Protein AF-0000000065898019 (afdb_homodimer)

InterPro domains:
  IPR003775 Flagellar assembly factor FliW [MF_01185] (17-140)
  IPR003775 Flagellar assembly factor FliW [PF02623] (2-137)
  IPR003775 Flagellar assembly factor FliW [PTHR39190] (1-140)
  IPR024046 Flagellar assembly factor FliW domain superfamily [G3DSA:2.30.290.10] (1-144)
  IPR024046 Flagellar assembly factor FliW domain superfamily [SSF141457] (1-140)

Organism: Geobacillus k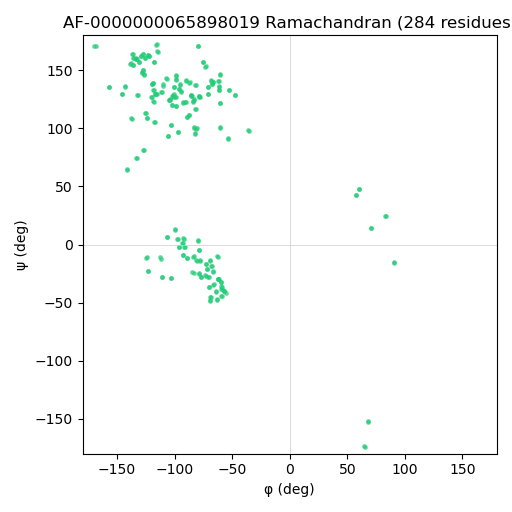austophilus (strain HTA426) (NCBI:txid235909)

Secondary structure (DSSP, 8-state):
-EEE-SSS-EEE--GGGPEE-TT-BTTBTT--EEEEEEPTTSS-EEEEESS-TT-EEEEE-GGGT-TT------HHHHHHHT--SGGGEEEEEEEE--SSGGG-EE-TTS-EEEETTTTEEEE----SSS--S-EESS------/-EEE-SSS-EEE--GGGPEE-TT-BTTBTT--EEEEEEPTTSS-EEEEESS-TT-EEEEE-GGGT-TT------HHHHHHHT--SGGGEEEEEEEE--SSGGG-EEEEEEEEEEETTTTEEEE----SSS--S-EESS------

Foldseek 3Di:
DWAAAQPPGIDDDDPLQWAFECQAAVVGRPQGTWGWADDPPDQWIWTTGRVDRNDIFIKHQCCVQPVPQDDDDDPVVCVQQVPPDPVQWDKIWTWDADVVRQAIWTQSQWIWIHRRVVRYIDTDGDDPDPTGGGDGSHDDDPPD/DWAAAQPPGIDDDDPLQWAFECQAAVVGRPQGTWGWADDPPDQWIWTTGRVDRNDIFIKHQCCVQPVPQDDDDDPVVCVQQVPPDPVQWDKIWTWDADVVRQAIWTQSQWIWIHRRVVRYIDTDGDDPDPTGGGDGSHDDDPPD

Structure (mmCIF, N/CA/C/O backbone):
data_AF-0000000065898019-model_v1
#
loop_
_entity.id
_entity.type
_entity.pdbx_description
1 polymer 'Flagellar assembly factor FliW'
#
loop_
_atom_site.group_PDB
_atom_site.id
_atom_site.type_symbol
_atom_site.label_atom_id
_atom_site.label_alt_id
_atom_site.label_comp_id
_atom_site.label_asym_id
_atom_site.label_entity_id
_atom_site.label_seq_id
_atom_site.pdbx_PDB_ins_code
_atom_site.Cartn_x
_atom_site.Cartn_y
_atom_site.Cartn_z
_atom_site.occupancy
_atom_site.B_iso_or_equiv
_atom_site.auth_seq_id
_atom_site.auth_comp_id
_atom_site.auth_asym_id
_atom_site.auth_atom_id
_atom_site.pdbx_PDB_model_num
ATOM 1 N N . MET A 1 1 ? -20.516 -12.594 -3.41 1 93.94 1 MET A N 1
ATOM 2 C CA . MET A 1 1 ? -20.453 -12.898 -1.983 1 93.94 1 MET A CA 1
ATOM 3 C C . MET A 1 1 ? -19.656 -11.836 -1.233 1 93.94 1 MET A C 1
ATOM 5 O O . MET A 1 1 ? -18.75 -11.211 -1.802 1 93.94 1 MET A O 1
ATOM 9 N N . LYS A 1 2 ? -20.031 -11.656 0.002 1 93.19 2 LYS A N 1
ATOM 10 C CA . LYS A 1 2 ? -19.359 -10.656 0.82 1 93.19 2 LYS A CA 1
ATOM 11 C C . LYS A 1 2 ? -18.266 -11.297 1.679 1 93.19 2 LYS A C 1
ATOM 13 O O . LYS A 1 2 ? -18.484 -12.344 2.283 1 93.19 2 LYS A O 1
ATOM 18 N N . ILE A 1 3 ? -17.141 -10.641 1.656 1 94.62 3 ILE A N 1
ATOM 19 C CA . ILE A 1 3 ? -16.078 -11.148 2.506 1 94.62 3 ILE A CA 1
ATOM 20 C C . ILE A 1 3 ? -15.391 -9.992 3.229 1 94.62 3 ILE A C 1
ATOM 22 O O . ILE A 1 3 ? -15.398 -8.859 2.74 1 94.62 3 ILE A O 1
ATOM 26 N N . ALA A 1 4 ? -14.812 -10.32 4.367 1 92.88 4 ALA A N 1
ATOM 27 C CA . ALA A 1 4 ? -13.898 -9.414 5.059 1 92.88 4 ALA A CA 1
ATOM 28 C C . ALA A 1 4 ? -12.461 -9.641 4.605 1 92.88 4 ALA A C 1
ATOM 30 O O . ALA A 1 4 ? -12.062 -10.773 4.32 1 92.88 4 ALA A O 1
ATOM 31 N N . THR A 1 5 ? -11.734 -8.586 4.469 1 93.56 5 THR A N 1
ATOM 32 C CA . THR A 1 5 ? -10.375 -8.695 3.949 1 93.56 5 THR A CA 1
ATOM 33 C C . THR A 1 5 ? -9.375 -8.016 4.883 1 93.56 5 THR A C 1
ATOM 35 O O . THR A 1 5 ? -9.773 -7.262 5.773 1 93.56 5 THR A O 1
ATOM 38 N N . LYS A 1 6 ? -8.211 -8.336 4.672 1 92.62 6 LYS A N 1
ATOM 39 C CA . LYS A 1 6 ? -7.129 -7.816 5.504 1 92.62 6 LYS A CA 1
ATOM 40 C C . LYS A 1 6 ? -6.906 -6.328 5.258 1 92.62 6 LYS A C 1
ATOM 42 O O . LYS A 1 6 ? -6.645 -5.57 6.191 1 92.62 6 LYS A O 1
ATOM 47 N N . TYR A 1 7 ? -7.07 -5.918 3.973 1 89.19 7 TYR A N 1
ATOM 48 C CA . TYR A 1 7 ? -6.656 -4.566 3.615 1 89.19 7 TYR A CA 1
ATOM 49 C C . TYR A 1 7 ? -7.812 -3.777 3.021 1 89.19 7 TYR A C 1
ATOM 51 O O . TYR A 1 7 ? -7.816 -2.543 3.057 1 89.19 7 TYR A O 1
ATOM 59 N N . HIS A 1 8 ? -8.797 -4.414 2.492 1 89.31 8 HIS A N 1
ATOM 60 C CA . HIS A 1 8 ? -9.805 -3.744 1.68 1 89.31 8 HIS A CA 1
ATOM 61 C C . HIS A 1 8 ? -11.125 -3.619 2.434 1 89.31 8 HIS A C 1
ATOM 63 O O . HIS A 1 8 ? -12.141 -3.225 1.855 1 89.31 8 HIS A O 1
ATOM 69 N N . GLY A 1 9 ? -11.094 -4.016 3.732 1 85.75 9 GLY A N 1
ATOM 70 C CA . GLY A 1 9 ? -12.359 -4.008 4.445 1 85.75 9 GLY A CA 1
ATOM 71 C C . GLY A 1 9 ? -13.336 -5.059 3.947 1 85.75 9 GLY A C 1
ATOM 72 O O . GLY A 1 9 ? -12.922 -6.141 3.521 1 85.75 9 GLY A O 1
ATOM 73 N N . ASP A 1 10 ? -14.586 -4.762 4.105 1 89.5 10 ASP A N 1
ATOM 74 C CA . ASP A 1 10 ? -15.602 -5.668 3.582 1 89.5 10 ASP A CA 1
ATOM 75 C C . ASP A 1 10 ? -15.906 -5.371 2.115 1 89.5 10 ASP A C 1
ATOM 77 O O . ASP A 1 10 ? -16.172 -4.223 1.755 1 89.5 10 ASP A O 1
ATOM 81 N N . ILE A 1 11 ? -15.836 -6.461 1.334 1 90.75 11 ILE A N 1
ATOM 82 C CA . ILE A 1 11 ? -16.078 -6.242 -0.087 1 90.75 11 ILE A CA 1
ATOM 83 C C . ILE A 1 11 ? -16.984 -7.348 -0.629 1 90.75 11 ILE A C 1
ATOM 85 O O . ILE A 1 11 ? -17.219 -8.352 0.041 1 90.75 11 ILE A O 1
ATOM 89 N N . GLU A 1 12 ? -17.5 -7.031 -1.797 1 93.38 12 GLU A N 1
ATOM 90 C CA . GLU A 1 12 ? -18.266 -8.031 -2.547 1 93.38 12 GLU A CA 1
ATOM 91 C C . GLU A 1 12 ? -17.422 -8.625 -3.672 1 93.38 12 GLU A C 1
ATOM 93 O O . GLU A 1 12 ? -16.781 -7.898 -4.422 1 93.38 12 GLU A O 1
ATOM 98 N N . ILE A 1 13 ? -17.375 -9.969 -3.672 1 96 13 ILE A N 1
ATOM 99 C CA . ILE A 1 13 ? -16.672 -10.633 -4.758 1 96 13 ILE A CA 1
ATOM 100 C C . ILE A 1 13 ? -17.609 -11.578 -5.492 1 96 13 ILE A C 1
ATOM 102 O O . ILE A 1 13 ? -18.719 -11.859 -5.012 1 96 13 ILE A O 1
ATOM 106 N N . HIS A 1 14 ? -17.172 -11.922 -6.676 1 96.94 14 HIS A N 1
ATOM 107 C CA . HIS A 1 14 ? -17.875 -12.953 -7.434 1 96.94 14 HIS A CA 1
ATOM 108 C C . HIS A 1 14 ? -17.188 -14.305 -7.301 1 96.94 14 HIS A C 1
ATOM 110 O O . HIS A 1 14 ? -15.953 -14.375 -7.289 1 96.94 14 HIS A O 1
ATOM 116 N N . GLU A 1 15 ? -17.969 -15.359 -7.289 1 96.75 15 GLU A N 1
ATOM 117 C CA . GLU A 1 15 ? -17.422 -16.703 -7.164 1 96.75 15 GLU A CA 1
ATOM 118 C C . GLU A 1 15 ? -16.453 -17.031 -8.305 1 96.75 15 GLU A C 1
ATOM 120 O O . GLU A 1 15 ? -15.469 -17.734 -8.102 1 96.75 15 GLU A O 1
ATOM 125 N N . LYS A 1 16 ? -16.75 -16.469 -9.445 1 97.06 16 LYS A N 1
ATOM 126 C CA . LYS A 1 16 ? -15.938 -16.75 -10.625 1 97.06 16 LYS A CA 1
ATOM 127 C C . LYS A 1 16 ? -14.547 -16.141 -10.5 1 97.06 16 LYS A C 1
ATOM 129 O O . LYS A 1 16 ? -13.641 -16.469 -11.273 1 97.06 16 LYS A O 1
ATOM 134 N N . ASP A 1 17 ? -14.359 -15.227 -9.531 1 97.19 17 ASP A N 1
ATOM 135 C CA . ASP A 1 17 ? -13.078 -14.547 -9.359 1 97.19 17 ASP A CA 1
ATOM 136 C C . ASP A 1 17 ? -12.18 -15.297 -8.383 1 97.19 17 ASP A C 1
ATOM 138 O O . ASP A 1 17 ? -11.008 -14.938 -8.211 1 97.19 17 ASP A O 1
ATOM 142 N N . ILE A 1 18 ? -12.719 -16.375 -7.836 1 98.62 18 ILE A N 1
ATOM 143 C CA . ILE A 1 18 ? -11.977 -17.125 -6.832 1 98.62 18 ILE A CA 1
ATOM 144 C C . ILE A 1 18 ? -10.93 -18.016 -7.516 1 98.62 18 ILE A C 1
ATOM 146 O O . ILE A 1 18 ? -11.242 -18.734 -8.469 1 98.62 18 ILE A O 1
ATOM 150 N N . VAL A 1 19 ? -9.727 -17.859 -7.062 1 98.75 19 VAL A N 1
ATOM 151 C CA . VAL A 1 19 ? -8.625 -18.719 -7.492 1 98.75 19 VAL A CA 1
ATOM 152 C C . VAL A 1 19 ? -8.453 -19.859 -6.5 1 98.75 19 VAL A C 1
ATOM 154 O O . VAL A 1 19 ? -8.352 -19.641 -5.293 1 98.75 19 VAL A O 1
ATOM 157 N N . ARG A 1 20 ? -8.352 -21.016 -7.027 1 98.75 20 ARG A N 1
ATOM 158 C CA . ARG A 1 20 ? -8.227 -22.203 -6.18 1 98.75 20 ARG A CA 1
ATOM 159 C C . ARG A 1 20 ? -6.77 -22.656 -6.078 1 98.75 20 ARG A C 1
ATOM 161 O O . ARG A 1 20 ? -6.09 -22.812 -7.098 1 98.75 20 ARG A O 1
ATOM 168 N N . PHE A 1 21 ? -6.312 -22.797 -4.855 1 98.75 21 PHE A N 1
ATOM 169 C CA . PHE A 1 21 ? -5.027 -23.391 -4.527 1 98.75 21 PHE A CA 1
ATOM 170 C C . PHE A 1 21 ? -5.219 -24.797 -3.955 1 98.75 21 PHE A C 1
ATOM 172 O O . PHE A 1 21 ? -5.336 -24.969 -2.74 1 98.75 21 PHE A O 1
ATOM 179 N N . GLU A 1 22 ? -5.152 -25.688 -4.789 1 97.38 22 GLU A N 1
ATOM 180 C CA . GLU A 1 22 ? -5.535 -27.047 -4.418 1 97.38 22 GLU A CA 1
ATOM 181 C C . GLU A 1 22 ? -4.68 -27.562 -3.264 1 97.38 22 GLU A C 1
ATOM 183 O O . GLU A 1 22 ? -5.172 -28.266 -2.389 1 97.38 22 GLU A O 1
ATOM 188 N N . GLN A 1 23 ? -3.465 -27.25 -3.258 1 95.62 23 GLN A N 1
ATOM 189 C CA . GLN A 1 23 ? -2.555 -27.75 -2.234 1 95.62 23 GLN A CA 1
ATOM 190 C C . GLN A 1 23 ? -2.318 -26.703 -1.148 1 95.62 23 GLN A C 1
ATOM 192 O O . GLN A 1 23 ? -1.411 -26.844 -0.328 1 95.62 23 GLN A O 1
ATOM 197 N N . GLY A 1 24 ? -3.135 -25.672 -1.143 1 96.75 24 GLY A N 1
ATOM 198 C CA . GLY A 1 24 ? -2.871 -24.562 -0.237 1 96.75 24 GLY A CA 1
ATOM 199 C C . GLY A 1 24 ? -1.581 -23.828 -0.55 1 96.75 24 GLY A C 1
ATOM 200 O O . GLY A 1 24 ? -1.016 -23.984 -1.634 1 96.75 24 GLY A O 1
ATOM 201 N N . ILE A 1 25 ? -1.27 -22.938 0.309 1 96.19 25 ILE A N 1
ATOM 202 C CA . ILE A 1 25 ? 0.008 -22.234 0.293 1 96.19 25 ILE A CA 1
ATOM 203 C C . ILE A 1 25 ? 0.881 -22.734 1.445 1 96.19 25 ILE A C 1
ATOM 205 O O . ILE A 1 25 ? 0.378 -23.031 2.531 1 96.19 25 ILE A O 1
ATOM 209 N N . PRO A 1 26 ? 2.186 -22.844 1.22 1 94.25 26 PRO A N 1
ATOM 210 C CA . PRO A 1 26 ? 3.051 -23.25 2.33 1 94.25 26 PRO A CA 1
ATOM 211 C C . PRO A 1 26 ? 2.766 -22.469 3.613 1 94.25 26 PRO A C 1
ATOM 213 O O . PRO A 1 26 ? 2.65 -21.25 3.582 1 94.25 26 PRO A O 1
ATOM 216 N N . GLY A 1 27 ? 2.553 -23.125 4.746 1 95.38 27 GLY A N 1
ATOM 217 C CA . GLY A 1 27 ? 2.184 -22.5 6.016 1 95.38 27 GLY A CA 1
ATOM 218 C C . GLY A 1 27 ? 0.684 -22.391 6.207 1 95.38 27 GLY A C 1
ATOM 219 O O . GLY A 1 27 ? 0.211 -22.172 7.324 1 95.38 27 GLY A O 1
ATOM 220 N N . PHE A 1 28 ? -0.034 -22.562 5.082 1 96.94 28 PHE A N 1
ATOM 221 C CA . PHE A 1 28 ? -1.486 -22.422 5.105 1 96.94 28 PHE A CA 1
ATOM 222 C C . PHE A 1 28 ? -2.137 -23.469 4.203 1 96.94 28 PHE A C 1
ATOM 224 O O . PHE A 1 28 ? -2.863 -23.125 3.27 1 96.94 28 PHE A O 1
ATOM 231 N N . LEU A 1 29 ? -1.981 -24.672 4.543 1 96.62 29 LEU A N 1
ATOM 232 C C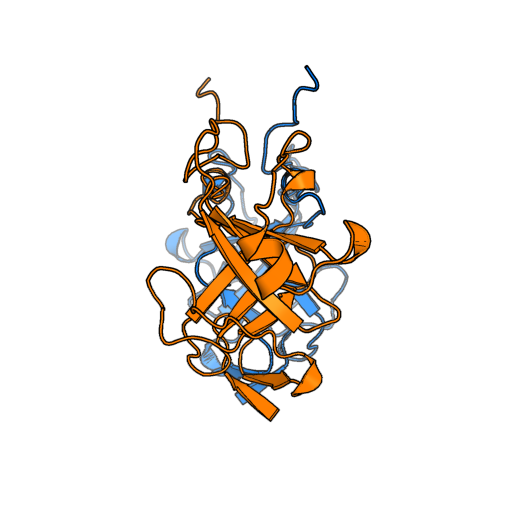A . LEU A 1 29 ? -2.344 -25.781 3.668 1 96.62 29 LEU A CA 1
ATOM 233 C C . LEU A 1 29 ? -3.857 -25.922 3.551 1 96.62 29 LEU A C 1
ATOM 235 O O . LEU A 1 29 ? -4.367 -26.422 2.547 1 96.62 29 LEU A O 1
ATOM 239 N N . GLU A 1 30 ? -4.559 -25.375 4.531 1 97 30 GLU A N 1
ATOM 240 C CA . GLU A 1 30 ? -6.012 -25.516 4.535 1 97 30 GLU A CA 1
ATOM 241 C C . GLU A 1 30 ? -6.68 -24.328 3.832 1 97 30 GLU A C 1
ATOM 243 O O . GLU A 1 30 ? -7.883 -24.359 3.57 1 97 30 GLU A O 1
ATOM 248 N N . GLU A 1 31 ? -5.941 -23.359 3.527 1 97.88 31 GLU A N 1
ATOM 249 C CA . GLU A 1 31 ? -6.457 -22.203 2.797 1 97.88 31 GLU A CA 1
ATOM 250 C C . GLU A 1 31 ? -6.391 -22.438 1.289 1 97.88 31 GLU A C 1
ATOM 252 O O . GLU A 1 31 ? -5.312 -22.375 0.693 1 97.88 31 GLU A O 1
ATOM 257 N N . LYS A 1 32 ? -7.551 -22.578 0.678 1 98.5 32 LYS A N 1
ATOM 258 C CA . LYS A 1 32 ? -7.5 -23.062 -0.701 1 98.5 32 LYS A CA 1
ATOM 259 C C . LYS A 1 32 ? -8.211 -22.094 -1.646 1 98.5 32 LYS A C 1
ATOM 261 O O . LYS A 1 32 ? -8.156 -22.25 -2.865 1 98.5 32 LYS A O 1
ATOM 266 N N . GLN A 1 33 ? -8.93 -21.141 -1.135 1 98.75 33 GLN A N 1
ATOM 267 C CA . GLN A 1 33 ? -9.672 -20.188 -1.947 1 98.75 33 GLN A CA 1
ATOM 268 C C . GLN A 1 33 ? -9.172 -18.766 -1.698 1 98.75 33 GLN A C 1
ATOM 270 O O . GLN A 1 33 ? -9.219 -18.281 -0.567 1 98.75 33 GLN A O 1
ATOM 275 N N . PHE A 1 34 ? -8.781 -18.156 -2.746 1 98.88 34 PHE A N 1
ATOM 276 C CA . PHE A 1 34 ? -8.25 -16.797 -2.666 1 98.88 34 PHE A CA 1
ATOM 277 C C . PHE A 1 34 ? -8.812 -15.93 -3.777 1 98.88 34 PHE A C 1
ATOM 279 O O . PHE A 1 34 ? -9.312 -16.438 -4.781 1 98.88 34 PHE A O 1
ATOM 286 N N . VAL A 1 35 ? -8.734 -14.656 -3.596 1 98.56 35 VAL A N 1
ATOM 287 C CA . VAL A 1 35 ? -9.008 -13.68 -4.645 1 98.56 35 VAL A CA 1
ATOM 288 C C . VAL A 1 35 ? -7.848 -12.695 -4.75 1 98.56 35 VAL A C 1
ATOM 290 O O . VAL A 1 35 ? -7.145 -12.445 -3.768 1 98.56 35 VAL A O 1
ATOM 293 N N . LEU A 1 36 ? -7.625 -12.234 -5.945 1 98.06 36 LEU A N 1
ATOM 294 C CA . LEU A 1 36 ? -6.645 -11.18 -6.199 1 98.06 36 LEU A CA 1
ATOM 295 C C . LEU A 1 36 ? -7.297 -9.805 -6.164 1 98.06 36 LEU A C 1
ATOM 297 O O . LEU A 1 36 ? -8.211 -9.523 -6.949 1 98.06 36 LEU A O 1
ATOM 301 N N . LEU A 1 37 ? -6.777 -8.992 -5.281 1 95.94 37 LEU A N 1
ATOM 302 C CA . LEU A 1 37 ? -7.336 -7.66 -5.105 1 95.94 37 LEU A CA 1
ATOM 303 C C . LEU A 1 37 ? -6.258 -6.594 -5.266 1 95.94 37 LEU A C 1
ATOM 305 O O . LEU A 1 37 ? -5.355 -6.484 -4.43 1 95.94 37 LEU A O 1
ATOM 309 N N . PRO A 1 38 ? -6.348 -5.812 -6.266 1 93.38 38 PRO A N 1
ATOM 310 C CA . PRO A 1 38 ? -5.371 -4.73 -6.391 1 93.38 38 PRO A CA 1
ATOM 311 C C . PRO A 1 38 ? -5.523 -3.668 -5.305 1 93.38 38 PRO A C 1
ATOM 313 O O . PRO A 1 38 ? -6.641 -3.377 -4.871 1 93.38 38 PRO A O 1
ATOM 316 N N . LEU A 1 39 ? -4.465 -3.18 -4.734 1 88.31 39 LEU A N 1
ATOM 317 C CA . LEU A 1 39 ? -4.48 -1.961 -3.936 1 88.31 39 LEU A CA 1
ATOM 318 C C . LEU A 1 39 ? -4.426 -0.725 -4.828 1 88.31 39 LEU A C 1
ATOM 320 O O . LEU A 1 39 ? -3.438 -0.503 -5.527 1 88.31 39 LEU A O 1
ATOM 324 N N . GLU A 1 40 ? -5.449 -0.02 -4.742 1 84.31 40 GLU A N 1
ATOM 325 C CA . GLU A 1 40 ? -5.648 1.1 -5.656 1 84.31 40 GLU A CA 1
ATOM 326 C C . GLU A 1 40 ? -4.441 2.031 -5.66 1 84.31 40 GLU A C 1
ATOM 328 O O . GLU A 1 40 ? -3.895 2.354 -4.602 1 84.31 40 GLU A O 1
ATOM 333 N N . ASP A 1 41 ? -3.943 2.441 -6.91 1 84.38 41 ASP A N 1
ATOM 334 C CA . ASP A 1 41 ? -2.916 3.447 -7.16 1 84.38 41 ASP A CA 1
ATOM 335 C C . ASP A 1 41 ? -1.54 2.945 -6.727 1 84.38 41 ASP A C 1
ATOM 337 O O . ASP A 1 41 ? -0.644 3.744 -6.445 1 84.38 41 ASP A O 1
ATOM 341 N N . THR A 1 42 ? -1.396 1.649 -6.484 1 85.31 42 THR A N 1
ATOM 342 C CA . THR A 1 42 ? -0.114 1.028 -6.168 1 85.31 42 THR A CA 1
ATOM 343 C C . THR A 1 42 ? 0.131 -0.187 -7.059 1 85.31 42 THR A C 1
ATOM 345 O O . THR A 1 42 ? -0.79 -0.678 -7.715 1 85.31 42 THR A O 1
ATOM 348 N N . PRO A 1 43 ? 1.295 -0.639 -7.164 1 90.25 43 PRO A N 1
ATOM 349 C CA . PRO A 1 43 ? 1.558 -1.867 -7.918 1 90.25 43 PRO A CA 1
ATOM 350 C C . PRO A 1 43 ? 1.229 -3.129 -7.121 1 90.25 43 PRO A C 1
ATOM 352 O O . PRO A 1 43 ? 1.398 -4.242 -7.625 1 90.25 43 PRO A O 1
ATOM 355 N N . PHE A 1 44 ? 0.718 -3.029 -5.941 1 93.19 44 PHE A N 1
ATOM 356 C CA . PHE A 1 44 ? 0.541 -4.172 -5.055 1 93.19 44 PHE A CA 1
ATOM 357 C C . PHE A 1 44 ? -0.79 -4.863 -5.32 1 93.19 44 PHE A C 1
ATOM 359 O O . PHE A 1 44 ? -1.799 -4.203 -5.578 1 93.19 44 PHE A O 1
ATOM 366 N N . ILE A 1 45 ? -0.72 -6.117 -5.281 1 95.94 45 ILE A N 1
ATOM 367 C CA . ILE A 1 45 ? -1.897 -6.977 -5.344 1 95.94 45 ILE A CA 1
ATOM 368 C C . ILE A 1 45 ? -1.987 -7.82 -4.074 1 95.94 45 ILE A C 1
ATOM 370 O O . ILE A 1 45 ? -0.975 -8.328 -3.586 1 95.94 45 ILE A O 1
ATOM 374 N N . ILE A 1 46 ? -3.172 -7.945 -3.568 1 96.88 46 ILE A N 1
ATOM 375 C CA . ILE A 1 46 ? -3.357 -8.773 -2.383 1 96.88 46 ILE A CA 1
ATOM 376 C C . ILE A 1 46 ? -3.945 -10.125 -2.787 1 96.88 46 ILE A C 1
ATOM 378 O O . ILE A 1 46 ? -4.988 -10.188 -3.443 1 96.88 46 ILE A O 1
ATOM 382 N N . LEU A 1 47 ? -3.217 -11.125 -2.482 1 98.56 47 LEU A N 1
ATOM 383 C CA . LEU A 1 47 ? -3.809 -12.461 -2.473 1 98.56 47 LEU A CA 1
ATOM 384 C C . LEU A 1 47 ? -4.566 -12.711 -1.173 1 98.56 47 LEU A C 1
ATOM 386 O O . LEU A 1 47 ? -3.967 -13.07 -0.16 1 98.56 47 LEU A O 1
ATOM 390 N N . GLN A 1 48 ? -5.84 -12.555 -1.224 1 97.81 48 GLN A N 1
ATOM 391 C CA . GLN A 1 48 ? -6.688 -12.539 -0.034 1 97.81 48 GLN A CA 1
ATOM 392 C C . GLN A 1 48 ? -7.441 -13.852 0.126 1 97.81 48 GLN A C 1
ATOM 394 O O . GLN A 1 48 ? -8.117 -14.305 -0.801 1 97.81 48 GLN A O 1
ATOM 399 N N . SER A 1 49 ? -7.273 -14.469 1.3 1 98.69 49 SER A N 1
ATOM 400 C CA . SER A 1 49 ? -8.086 -15.648 1.6 1 98.69 49 SER A CA 1
ATOM 401 C C . SER A 1 49 ? -9.57 -15.305 1.622 1 98.69 49 SER A C 1
ATOM 403 O O . SER A 1 49 ? -9.969 -14.273 2.164 1 98.69 49 SER A O 1
ATOM 405 N N . VAL A 1 50 ? -10.383 -16.125 1.03 1 98.12 50 VAL A N 1
ATOM 406 C CA . VAL A 1 50 ? -11.828 -15.938 1.024 1 98.12 50 VAL A CA 1
ATOM 407 C C . VAL A 1 50 ? -12.398 -16.266 2.402 1 98.12 50 VAL A C 1
ATOM 409 O O . VAL A 1 50 ? -13.375 -15.648 2.836 1 98.12 50 VAL A O 1
ATOM 412 N N . ASN A 1 51 ? -11.703 -17.109 3.1 1 97.31 51 ASN A N 1
ATOM 413 C CA . ASN A 1 51 ? -12.266 -17.656 4.324 1 97.31 51 ASN A CA 1
ATOM 414 C C . ASN A 1 51 ? -11.672 -17 5.566 1 97.31 51 ASN A C 1
ATOM 416 O O . ASN A 1 51 ? -12.305 -16.984 6.625 1 97.31 51 ASN A O 1
ATOM 420 N N . THR A 1 52 ? -10.484 -16.547 5.496 1 97.94 52 THR A N 1
ATOM 421 C CA . THR A 1 52 ? -9.789 -15.984 6.648 1 97.94 52 THR A CA 1
ATOM 422 C C . THR A 1 52 ? -9.461 -14.516 6.426 1 97.94 52 THR A C 1
ATOM 424 O O . THR A 1 52 ? -8.484 -14.188 5.746 1 97.94 52 THR A O 1
ATOM 427 N N . PRO A 1 53 ? -10.125 -13.664 7.02 1 95.81 53 PRO A N 1
ATOM 428 C CA . PRO A 1 53 ? -9.992 -12.219 6.777 1 95.81 53 PRO A CA 1
ATOM 429 C C . PRO A 1 53 ? -8.57 -11.719 7.004 1 95.81 53 PRO A C 1
ATOM 431 O O . PRO A 1 53 ? -8.078 -10.883 6.238 1 95.81 53 PRO A O 1
ATOM 434 N N . ALA A 1 54 ? -7.926 -12.211 8.008 1 95.12 54 ALA A N 1
ATOM 435 C CA . ALA A 1 54 ? -6.617 -11.688 8.391 1 95.12 54 ALA A CA 1
ATOM 436 C C . ALA A 1 54 ? -5.52 -12.234 7.484 1 95.12 54 ALA A C 1
ATOM 438 O O . ALA A 1 54 ? -4.363 -11.82 7.574 1 95.12 54 ALA A O 1
ATOM 439 N N . LEU A 1 55 ? -5.898 -13.141 6.59 1 97.31 55 LEU A N 1
ATOM 440 C CA . LEU A 1 55 ? -4.891 -13.789 5.758 1 97.31 55 LEU A CA 1
ATOM 441 C C . LEU A 1 55 ? -4.898 -13.211 4.344 1 97.31 55 LEU A C 1
ATOM 443 O O . LEU A 1 55 ? -5.777 -13.531 3.543 1 97.31 55 LEU A O 1
ATOM 447 N N . GLY A 1 56 ? -4 -12.43 4.074 1 97.12 56 GLY A N 1
ATOM 448 C CA . GLY A 1 56 ? -3.727 -11.812 2.785 1 97.12 56 GLY A CA 1
ATOM 449 C C . GLY A 1 56 ? -2.248 -11.602 2.527 1 97.12 56 GLY A C 1
ATOM 450 O O . GLY A 1 56 ? -1.524 -11.109 3.396 1 97.12 56 GLY A O 1
ATOM 451 N N . PHE A 1 57 ? -1.778 -12.016 1.426 1 97.69 57 PHE A N 1
ATOM 452 C CA . PHE A 1 57 ? -0.383 -11.844 1.043 1 97.69 57 PHE A CA 1
ATOM 453 C C . PHE A 1 57 ? -0.229 -10.672 0.082 1 97.69 57 PHE A C 1
ATOM 455 O O . PHE A 1 57 ? -1.035 -10.5 -0.837 1 97.69 57 PHE A O 1
ATOM 462 N N . VAL A 1 58 ? 0.753 -9.883 0.323 1 96.69 58 VAL A N 1
ATOM 463 C CA . VAL A 1 58 ? 1.064 -8.789 -0.591 1 96.69 58 VAL A CA 1
ATOM 464 C C . VAL A 1 58 ? 1.919 -9.312 -1.746 1 96.69 58 VAL A C 1
ATOM 466 O O . VAL A 1 58 ? 2.977 -9.906 -1.524 1 96.69 58 VAL A O 1
ATOM 469 N N . LEU A 1 59 ? 1.428 -9.062 -2.932 1 97.69 59 LEU A N 1
ATOM 470 C CA . LEU A 1 59 ? 2.092 -9.531 -4.145 1 97.69 59 LEU A CA 1
ATOM 471 C C . LEU A 1 59 ? 2.52 -8.352 -5.016 1 97.69 59 LEU A C 1
ATOM 473 O O . LEU A 1 59 ? 1.965 -7.258 -4.902 1 97.69 59 LEU A O 1
ATOM 477 N N . ILE A 1 60 ? 3.486 -8.617 -5.836 1 96.56 60 ILE A N 1
ATOM 478 C CA . ILE A 1 60 ? 3.771 -7.793 -7.004 1 96.56 60 ILE A CA 1
ATOM 479 C C . ILE A 1 60 ? 4.102 -8.688 -8.195 1 96.56 60 ILE A C 1
ATOM 481 O O . ILE A 1 60 ? 4.434 -9.859 -8.023 1 96.56 60 ILE A O 1
ATOM 485 N N . GLU A 1 61 ? 3.875 -8.109 -9.398 1 95.81 61 GLU A N 1
ATOM 486 C CA . GLU A 1 61 ? 4.512 -8.711 -10.562 1 95.81 61 GLU A CA 1
ATOM 487 C C . GLU A 1 61 ? 6.02 -8.477 -10.555 1 95.81 61 GLU A C 1
ATOM 489 O O . GLU A 1 61 ? 6.473 -7.34 -10.391 1 95.81 61 GLU A O 1
ATOM 494 N N . PRO A 1 62 ? 6.777 -9.508 -10.727 1 96.5 62 PRO A N 1
ATOM 495 C CA . PRO A 1 62 ? 8.211 -9.391 -10.453 1 96.5 62 PRO A CA 1
ATOM 496 C C . PRO A 1 62 ? 8.945 -8.578 -11.516 1 96.5 62 PRO A C 1
ATOM 498 O O . PRO A 1 62 ? 10.008 -8.008 -11.242 1 96.5 62 PRO A O 1
ATOM 501 N N . PHE A 1 63 ? 8.445 -8.352 -12.625 1 92.56 63 PHE A N 1
ATOM 502 C CA . PHE A 1 63 ? 9.234 -7.898 -13.766 1 92.56 63 PHE A CA 1
ATOM 503 C C . PHE A 1 63 ? 9.531 -6.406 -13.664 1 92.56 63 PHE A C 1
ATOM 505 O O . PHE A 1 63 ? 10.5 -5.918 -14.25 1 92.56 63 PHE A O 1
ATOM 512 N N . SER A 1 64 ? 8.734 -5.727 -12.992 1 87.69 64 SER A N 1
ATOM 513 C CA . SER A 1 64 ? 8.984 -4.297 -12.82 1 87.69 64 SER A CA 1
ATOM 514 C C . SER A 1 64 ? 10.188 -4.047 -11.922 1 87.69 64 SER A C 1
ATOM 516 O O . SER A 1 64 ? 10.906 -3.061 -12.094 1 87.69 64 SER A O 1
ATOM 518 N N . TYR A 1 65 ? 10.5 -4.926 -11.016 1 90.81 65 TYR A N 1
ATOM 519 C CA . TYR A 1 65 ? 11.57 -4.754 -10.039 1 90.81 65 TYR A CA 1
ATOM 520 C C . TYR A 1 65 ? 12.727 -5.707 -10.32 1 90.81 65 TYR A C 1
ATOM 522 O O . TYR A 1 65 ? 13.867 -5.445 -9.93 1 90.81 65 TYR A O 1
ATOM 530 N N . PHE A 1 66 ? 12.391 -6.746 -10.883 1 94.31 66 PHE A N 1
ATOM 531 C CA . PHE A 1 66 ? 13.359 -7.766 -11.266 1 94.31 66 PHE A CA 1
ATOM 532 C C . PHE A 1 66 ? 13.219 -8.125 -12.734 1 94.31 66 PHE A C 1
ATOM 534 O O . PHE A 1 66 ? 12.719 -9.203 -13.07 1 94.31 66 PHE A O 1
ATOM 541 N N . PRO A 1 67 ? 13.781 -7.336 -13.539 1 92.81 67 PRO A N 1
ATOM 542 C CA . PRO A 1 67 ? 13.523 -7.492 -14.977 1 92.81 67 PRO A CA 1
ATOM 543 C C . PRO A 1 67 ? 14.086 -8.797 -15.539 1 92.81 67 PRO A C 1
ATOM 545 O O . PRO A 1 67 ? 13.617 -9.281 -16.562 1 92.81 67 PRO A O 1
ATOM 548 N N . THR A 1 68 ? 15.07 -9.359 -14.883 1 94.75 68 THR A N 1
ATOM 549 C CA . THR A 1 68 ? 15.695 -10.562 -15.422 1 94.75 68 THR A CA 1
ATOM 550 C C . THR A 1 68 ? 15.117 -11.812 -14.758 1 94.75 68 THR A C 1
ATOM 552 O O . THR A 1 68 ? 15.641 -12.914 -14.938 1 94.75 68 THR A O 1
ATOM 555 N N . TYR A 1 69 ? 14.156 -11.633 -13.953 1 97.25 69 TYR A N 1
ATOM 556 C CA . TYR A 1 69 ? 13.539 -12.773 -13.273 1 97.25 69 TYR A CA 1
ATOM 557 C C . TYR A 1 69 ? 12.953 -13.75 -14.281 1 97.25 69 TYR A C 1
ATOM 559 O O . TYR A 1 69 ? 12.172 -13.359 -15.156 1 97.25 69 TYR A O 1
ATOM 567 N N . GLU A 1 70 ? 13.406 -14.914 -14.219 1 95.06 70 GLU A N 1
ATOM 568 C CA . GLU A 1 70 ? 12.961 -16 -15.094 1 95.06 70 GLU A CA 1
ATOM 569 C C . GLU A 1 70 ? 12.898 -17.328 -14.344 1 95.06 70 GLU A C 1
ATOM 571 O O . GLU A 1 70 ? 13.836 -17.672 -13.617 1 95.06 70 GLU A O 1
ATOM 576 N N . ILE A 1 71 ? 11.758 -18.016 -14.625 1 95.19 71 ILE A N 1
ATOM 577 C CA . ILE A 1 71 ? 11.648 -19.297 -13.945 1 95.19 71 ILE A CA 1
ATOM 578 C C . ILE A 1 71 ? 11.227 -20.375 -14.945 1 95.19 71 ILE A C 1
ATOM 580 O O . ILE A 1 71 ? 10.742 -20.062 -16.031 1 95.19 71 ILE A O 1
ATOM 584 N N . GLU A 1 72 ? 11.492 -21.594 -14.562 1 94.31 72 GLU A N 1
ATOM 585 C CA . GLU A 1 72 ? 11.008 -22.766 -15.281 1 94.31 72 GLU A CA 1
ATOM 586 C C . GLU A 1 72 ? 10.039 -23.578 -14.422 1 94.31 72 GLU A C 1
ATOM 588 O O . GLU A 1 72 ? 10.336 -23.891 -13.273 1 94.31 72 GLU A O 1
ATOM 593 N N . LEU A 1 73 ? 8.906 -23.859 -15.039 1 95.88 73 LEU A N 1
ATOM 594 C CA . LEU A 1 73 ? 7.922 -24.688 -14.359 1 95.88 73 LEU A CA 1
ATOM 595 C C . LEU A 1 73 ? 8.055 -26.156 -14.773 1 95.88 73 LEU A C 1
ATOM 597 O O . LEU A 1 73 ? 8.234 -26.453 -15.953 1 95.88 73 LEU A O 1
ATOM 601 N N . ASP A 1 74 ? 7.961 -26.984 -13.82 1 95.38 74 ASP A N 1
ATOM 602 C CA . ASP A 1 74 ? 8.055 -28.406 -14.133 1 95.38 74 ASP A CA 1
ATOM 603 C C . ASP A 1 74 ? 6.734 -28.938 -14.68 1 95.38 74 ASP A C 1
ATOM 605 O O . ASP A 1 74 ? 5.707 -28.266 -14.609 1 95.38 74 ASP A O 1
ATOM 609 N N . ASP A 1 75 ? 6.758 -30.125 -15.164 1 96.19 75 ASP A N 1
ATOM 610 C CA . ASP A 1 75 ? 5.598 -30.734 -15.82 1 96.19 75 ASP A CA 1
ATOM 611 C C . ASP A 1 75 ? 4.441 -30.906 -14.836 1 96.19 75 ASP A C 1
ATOM 613 O O . ASP A 1 75 ? 3.279 -30.719 -15.203 1 96.19 75 ASP A O 1
ATOM 617 N N . ASN A 1 76 ? 4.762 -31.297 -13.672 1 96.62 76 ASN A N 1
ATOM 618 C CA . ASN A 1 76 ? 3.729 -31.484 -12.656 1 96.62 76 ASN A CA 1
ATOM 619 C C . ASN A 1 76 ? 2.957 -30.188 -12.398 1 96.62 76 ASN A C 1
ATOM 621 O O . ASN A 1 76 ? 1.726 -30.203 -12.336 1 96.62 76 ASN A O 1
ATOM 625 N N . THR A 1 77 ? 3.648 -29.156 -12.289 1 96.94 77 THR A N 1
ATOM 626 C CA . THR A 1 77 ? 3.027 -27.844 -12.07 1 96.94 77 THR A CA 1
ATOM 627 C C . THR A 1 77 ? 2.162 -27.469 -13.266 1 96.94 77 THR A C 1
ATOM 629 O O . THR A 1 77 ? 1.027 -27.016 -13.102 1 96.94 77 THR A O 1
ATOM 632 N N . LEU A 1 78 ? 2.691 -27.609 -14.461 1 97.62 78 LEU A N 1
ATOM 633 C CA . LEU A 1 78 ? 1.95 -27.297 -15.68 1 97.62 78 LEU A CA 1
ATOM 634 C C . LEU A 1 78 ? 0.644 -28.078 -15.742 1 97.62 78 LEU A C 1
ATOM 636 O O . LEU A 1 78 ? -0.403 -27.516 -16.078 1 97.62 78 LEU A O 1
ATOM 640 N N . GLU A 1 79 ? 0.746 -29.297 -15.359 1 97.44 79 GLU A N 1
ATOM 641 C CA . GLU A 1 79 ? -0.434 -30.156 -15.375 1 97.44 79 GLU A CA 1
ATOM 642 C C . GLU A 1 79 ? -1.442 -29.719 -14.312 1 97.44 79 GLU A C 1
ATOM 644 O O . GLU A 1 79 ? -2.633 -29.578 -14.602 1 97.44 79 GLU A O 1
ATOM 649 N N . GLN A 1 80 ? -0.944 -29.531 -13.164 1 97.81 80 GLN A N 1
ATOM 650 C CA . GLN A 1 80 ? -1.811 -29.172 -12.047 1 97.81 80 GLN A CA 1
ATOM 651 C C . GLN A 1 80 ? -2.555 -27.875 -12.336 1 97.81 80 GLN A C 1
ATOM 653 O O . GLN A 1 80 ? -3.729 -27.734 -11.984 1 97.81 80 GLN A O 1
ATOM 658 N N . LEU A 1 81 ? -1.897 -26.938 -13.008 1 98.38 81 LEU A N 1
ATOM 659 C CA . LEU A 1 81 ? -2.469 -25.609 -13.25 1 98.38 81 LEU A CA 1
ATOM 660 C C . LEU A 1 81 ? -3.115 -25.547 -14.633 1 98.38 81 LEU A C 1
ATOM 662 O O . LEU A 1 81 ? -3.688 -24.531 -15.008 1 98.38 81 LEU A O 1
ATOM 666 N N . GLN A 1 82 ? -3.014 -26.625 -15.352 1 98.25 82 GLN A N 1
ATOM 667 C CA . GLN A 1 82 ? -3.604 -26.719 -16.688 1 98.25 82 GLN A CA 1
ATOM 668 C C . GLN A 1 82 ? -3.076 -25.625 -17.594 1 98.25 82 GLN A C 1
ATOM 670 O O . GLN A 1 82 ? -3.854 -24.938 -18.266 1 98.25 82 GLN A O 1
ATOM 675 N N . ILE A 1 83 ? -1.82 -25.438 -17.484 1 97.31 83 ILE A N 1
ATOM 676 C CA . ILE A 1 83 ? -1.149 -24.438 -18.312 1 97.31 83 ILE A CA 1
ATOM 677 C C . ILE A 1 83 ? -0.78 -25.047 -19.672 1 97.31 83 ILE A C 1
ATOM 679 O O . ILE A 1 83 ? -0.131 -26.094 -19.719 1 97.31 83 ILE A O 1
ATOM 683 N N . THR A 1 84 ? -1.188 -24.359 -20.734 1 95 84 THR A N 1
ATOM 684 C CA . THR A 1 84 ? -0.903 -24.875 -22.062 1 95 84 THR A CA 1
ATOM 685 C C . THR A 1 84 ? 0.084 -23.969 -22.797 1 95 84 THR A C 1
ATOM 687 O O . THR A 1 84 ? 0.631 -24.359 -23.828 1 95 84 THR A O 1
ATOM 690 N N . GLY A 1 85 ? 0.357 -22.797 -22.266 1 93.31 85 GLY A N 1
ATOM 691 C CA . GLY A 1 85 ? 1.294 -21.828 -22.828 1 93.31 85 GLY A CA 1
ATOM 692 C C . GLY A 1 85 ? 1.596 -20.672 -21.906 1 93.31 85 GLY A C 1
ATOM 693 O O . GLY A 1 85 ? 0.943 -20.516 -20.875 1 93.31 85 GLY A O 1
ATOM 694 N N . GLU A 1 86 ? 2.539 -19.906 -22.266 1 91.5 86 GLU A N 1
ATOM 695 C CA . GLU A 1 86 ? 3.002 -18.797 -21.438 1 91.5 86 GLU A CA 1
ATOM 696 C C . GLU A 1 86 ? 1.894 -17.781 -21.219 1 91.5 86 GLU A C 1
ATOM 698 O O . GLU A 1 86 ? 1.847 -17.109 -20.172 1 91.5 86 GLU A O 1
ATOM 703 N N . GLN A 1 87 ? 1.046 -17.688 -22.141 1 92.38 87 GLN A N 1
ATOM 704 C CA . GLN A 1 87 ? -0.018 -16.703 -22.078 1 92.38 87 GLN A CA 1
ATOM 705 C C . GLN A 1 87 ? -1.001 -17.016 -20.953 1 92.38 87 GLN A C 1
ATOM 707 O O . GLN A 1 87 ? -1.771 -16.141 -20.531 1 92.38 87 GLN A O 1
ATOM 712 N N . ASP A 1 88 ? -0.982 -18.25 -20.5 1 94.25 88 ASP A N 1
ATOM 713 C CA . ASP A 1 88 ? -1.889 -18.672 -19.422 1 94.25 88 ASP A CA 1
ATOM 714 C C . ASP A 1 88 ? -1.346 -18.281 -18.062 1 94.25 88 ASP A C 1
ATOM 716 O O . ASP A 1 88 ? -2.066 -18.328 -17.062 1 94.25 88 ASP A O 1
ATOM 720 N N . VAL A 1 89 ? -0.12 -17.906 -18.047 1 96 89 VAL A N 1
ATOM 721 C CA . VAL A 1 89 ? 0.595 -17.828 -16.781 1 96 89 VAL A CA 1
ATOM 722 C C . VAL A 1 89 ? 0.62 -16.391 -16.281 1 96 89 VAL A C 1
ATOM 724 O O . VAL A 1 89 ? 1.071 -15.492 -16.984 1 96 89 VAL A O 1
ATOM 727 N N . ALA A 1 90 ? 0.081 -16.141 -15.164 1 97.5 90 ALA A N 1
ATOM 728 C CA . ALA A 1 90 ? 0.343 -14.938 -14.367 1 97.5 90 ALA A CA 1
ATOM 729 C C . ALA A 1 90 ? 1.307 -15.242 -13.219 1 97.5 90 ALA A C 1
ATOM 731 O O . ALA A 1 90 ? 1.113 -16.203 -12.477 1 97.5 90 ALA A O 1
ATOM 732 N N . LEU A 1 91 ? 2.314 -14.438 -13.141 1 97.88 91 LEU A N 1
ATOM 733 C CA . LEU A 1 91 ? 3.379 -14.672 -12.172 1 97.88 91 LEU A CA 1
ATOM 734 C C . LEU A 1 91 ? 3.455 -13.539 -11.164 1 97.88 91 LEU A C 1
ATOM 736 O O . LEU A 1 91 ? 3.453 -12.359 -11.539 1 97.88 91 LEU A O 1
ATOM 740 N N . TYR A 1 92 ? 3.477 -13.914 -9.852 1 98.25 92 TYR A N 1
ATOM 741 C CA . TYR A 1 92 ? 3.615 -12.961 -8.758 1 98.25 92 TYR A CA 1
ATOM 742 C C . TYR A 1 92 ? 4.648 -13.445 -7.746 1 98.25 92 TYR A C 1
ATOM 744 O O . TYR A 1 92 ? 4.988 -14.625 -7.711 1 98.25 92 TYR A O 1
ATOM 752 N N . VAL A 1 93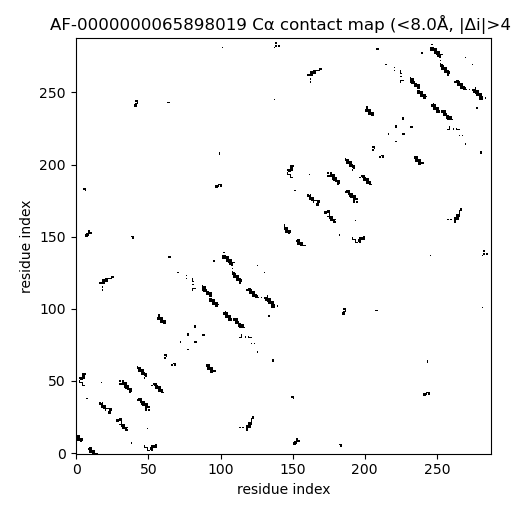 ? 5.141 -12.516 -6.988 1 98.56 93 VAL A N 1
ATOM 753 C CA . VAL A 1 93 ? 6 -12.867 -5.859 1 98.56 93 VAL A CA 1
ATOM 754 C C . VAL A 1 93 ? 5.465 -12.227 -4.582 1 98.56 93 VAL A C 1
ATOM 756 O O . VAL A 1 93 ? 4.895 -11.133 -4.621 1 98.56 93 VAL A O 1
ATOM 759 N N . ILE A 1 94 ? 5.629 -12.922 -3.506 1 98.38 94 ILE A N 1
ATOM 760 C CA . ILE A 1 94 ? 5.172 -12.445 -2.207 1 98.38 94 ILE A CA 1
ATOM 761 C C . ILE A 1 94 ? 6.195 -11.477 -1.62 1 98.38 94 ILE A C 1
ATOM 763 O O . ILE A 1 94 ? 7.402 -11.734 -1.678 1 98.38 94 ILE A O 1
ATOM 767 N N . LEU A 1 95 ? 5.672 -10.438 -1.084 1 97.19 95 LEU A N 1
ATOM 768 C CA . LEU A 1 95 ? 6.516 -9.438 -0.442 1 97.19 95 LEU A CA 1
ATOM 769 C C . LEU A 1 95 ? 6.539 -9.633 1.07 1 97.19 95 LEU A C 1
ATOM 771 O O . LEU A 1 95 ? 5.535 -10.047 1.661 1 97.19 95 LEU A O 1
ATOM 775 N N . THR A 1 96 ? 7.664 -9.43 1.675 1 96.25 96 THR A N 1
ATOM 776 C CA . THR A 1 96 ? 7.758 -9.094 3.09 1 96.25 96 THR A CA 1
ATOM 777 C C . THR A 1 96 ? 7.883 -7.582 3.279 1 96.25 96 THR A C 1
ATOM 779 O O . THR A 1 96 ? 8.977 -7.023 3.15 1 96.25 96 THR A O 1
ATOM 782 N N . VAL A 1 97 ? 6.758 -7.035 3.531 1 92.38 97 VAL A N 1
ATOM 783 C CA . VAL A 1 97 ? 6.715 -5.582 3.654 1 92.38 97 VAL A CA 1
ATOM 784 C C . VAL A 1 97 ? 7.41 -5.152 4.945 1 92.38 97 VAL A C 1
ATOM 786 O O . VAL A 1 97 ? 7.176 -5.734 6.008 1 92.38 97 VAL A O 1
ATOM 789 N N . ALA A 1 98 ? 8.188 -4.188 4.859 1 89.31 98 ALA A N 1
ATOM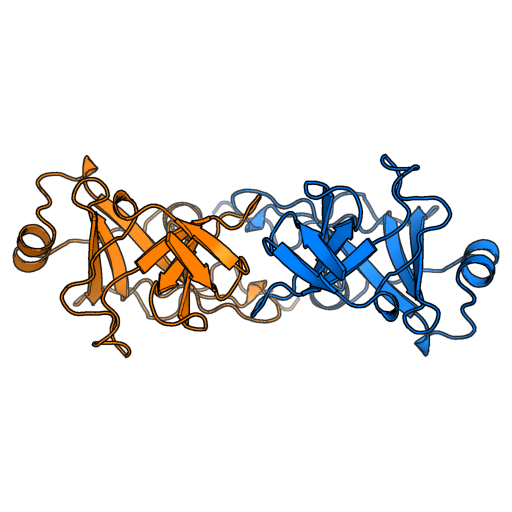 790 C CA . ALA A 1 98 ? 8.961 -3.711 6.004 1 89.31 98 ALA A CA 1
ATOM 791 C C . ALA A 1 98 ? 8.68 -2.236 6.277 1 89.31 98 ALA A C 1
ATOM 793 O O . ALA A 1 98 ? 8.078 -1.549 5.453 1 89.31 98 ALA A O 1
ATOM 794 N N . ASP A 1 99 ? 9.031 -1.791 7.441 1 81.88 99 ASP A N 1
ATOM 795 C CA . ASP A 1 99 ? 9.031 -0.391 7.852 1 81.88 99 ASP A CA 1
ATOM 796 C C . ASP A 1 99 ? 10.414 0.034 8.352 1 81.88 99 ASP A C 1
ATOM 798 O O . ASP A 1 99 ? 10.875 -0.436 9.391 1 81.88 99 ASP A O 1
ATOM 802 N N . PRO A 1 100 ? 11.125 0.88 7.555 1 84.5 100 PRO A N 1
ATOM 803 C CA . PRO A 1 100 ? 10.711 1.639 6.375 1 84.5 100 PRO A CA 1
ATOM 804 C C . PRO A 1 100 ? 10.508 0.755 5.145 1 84.5 100 PRO A C 1
ATOM 806 O O . PRO A 1 100 ? 11.125 -0.309 5.039 1 84.5 100 PRO A O 1
ATOM 809 N N . PHE A 1 101 ? 9.695 1.143 4.25 1 86.25 101 PHE A N 1
ATOM 810 C CA . PHE A 1 101 ? 9.242 0.341 3.119 1 86.25 101 PHE A CA 1
ATOM 811 C C . PHE A 1 101 ? 10.414 -0.036 2.221 1 86.25 101 PHE A C 1
ATOM 813 O O . PHE A 1 101 ? 10.375 -1.064 1.542 1 86.25 101 PHE A O 1
ATOM 820 N N . ASP A 1 102 ? 11.461 0.837 2.17 1 85.25 102 ASP A N 1
ATOM 821 C CA . ASP A 1 102 ? 12.602 0.588 1.302 1 85.25 102 ASP A CA 1
ATOM 822 C C . ASP A 1 102 ? 13.328 -0.692 1.705 1 85.25 102 ASP A C 1
ATOM 824 O O . ASP A 1 102 ? 14.172 -1.195 0.958 1 85.25 102 ASP A O 1
ATOM 828 N N . ASP A 1 103 ? 13 -1.253 2.855 1 90.25 103 ASP A N 1
ATOM 829 C CA . ASP A 1 103 ? 13.602 -2.5 3.311 1 90.25 103 ASP A CA 1
ATOM 830 C C . ASP A 1 103 ? 12.766 -3.703 2.889 1 90.25 103 ASP A C 1
ATOM 832 O O . ASP A 1 103 ? 13.133 -4.848 3.162 1 90.25 103 ASP A O 1
ATOM 836 N N . THR A 1 104 ? 11.703 -3.455 2.201 1 93.19 104 THR A N 1
ATOM 837 C CA . THR A 1 104 ? 10.812 -4.52 1.753 1 93.19 104 THR A CA 1
ATOM 838 C C . THR A 1 104 ? 11.547 -5.48 0.819 1 93.19 104 THR A C 1
ATOM 840 O O . THR A 1 104 ? 12.344 -5.055 -0.017 1 93.19 104 THR A O 1
ATOM 843 N N . THR A 1 105 ? 11.258 -6.758 0.963 1 96.88 105 THR A N 1
ATOM 844 C CA . THR A 1 105 ? 11.891 -7.781 0.131 1 96.88 105 THR A CA 1
ATOM 845 C C . THR A 1 105 ? 10.836 -8.641 -0.553 1 96.88 105 THR A C 1
ATOM 847 O O . THR A 1 105 ? 9.664 -8.633 -0.159 1 96.88 105 THR A O 1
ATOM 850 N N . ALA A 1 106 ? 11.25 -9.289 -1.567 1 97.69 106 ALA A N 1
ATOM 851 C CA . ALA A 1 106 ? 10.406 -10.219 -2.312 1 97.69 106 ALA A CA 1
ATOM 852 C C . ALA A 1 106 ? 10.977 -11.633 -2.266 1 97.69 106 ALA A C 1
ATOM 854 O O . ALA A 1 106 ? 12.195 -11.82 -2.326 1 97.69 106 ALA A O 1
ATOM 855 N N . ASN A 1 107 ? 10.141 -12.578 -2.104 1 98.31 107 ASN A N 1
ATOM 856 C CA . ASN A 1 107 ? 10.523 -13.984 -2.191 1 98.31 107 ASN A CA 1
ATOM 857 C C . ASN A 1 107 ? 10.562 -14.461 -3.641 1 98.31 107 ASN A C 1
ATOM 859 O O . ASN A 1 107 ? 9.562 -14.938 -4.176 1 98.31 107 ASN A O 1
ATOM 863 N N . LEU A 1 108 ? 11.758 -14.453 -4.27 1 98.56 108 LEU A N 1
ATOM 864 C CA . LEU A 1 108 ? 11.883 -14.859 -5.664 1 98.56 108 LEU A CA 1
ATOM 865 C C . LEU A 1 108 ? 12.008 -16.375 -5.781 1 98.56 108 LEU A C 1
ATOM 867 O O . LEU A 1 108 ? 11.883 -16.938 -6.871 1 98.56 108 LEU A O 1
ATOM 871 N N . GLN A 1 109 ? 12.188 -16.984 -4.699 1 98.31 109 GLN A N 1
ATOM 872 C CA . GLN A 1 109 ? 12.391 -18.422 -4.691 1 98.31 109 GLN A CA 1
ATOM 873 C C . GLN A 1 109 ? 11.062 -19.172 -4.727 1 98.31 109 GLN A C 1
ATOM 875 O O . GLN A 1 109 ? 11.016 -20.344 -5.121 1 98.31 109 GLN A O 1
ATOM 880 N N . ALA A 1 110 ? 10.047 -18.547 -4.281 1 98.25 110 ALA A N 1
ATOM 881 C CA . ALA A 1 110 ? 8.766 -19.219 -4.18 1 98.25 110 ALA A CA 1
ATOM 882 C C . ALA A 1 110 ? 7.641 -18.375 -4.758 1 98.25 110 ALA A C 1
ATOM 884 O O . ALA A 1 110 ? 6.734 -17.953 -4.035 1 98.25 110 ALA A O 1
ATOM 885 N N . PRO A 1 111 ? 7.574 -18.281 -6.082 1 98.5 111 PRO A N 1
ATOM 886 C CA . PRO A 1 111 ? 6.555 -17.438 -6.715 1 98.5 111 PRO A CA 1
ATOM 887 C C . PRO A 1 111 ? 5.164 -18.078 -6.676 1 98.5 111 PRO A C 1
ATOM 889 O O . PRO A 1 111 ? 5.035 -19.281 -6.473 1 98.5 111 PRO A O 1
ATOM 892 N N . ILE A 1 112 ? 4.223 -17.234 -6.773 1 98.69 112 ILE A N 1
ATOM 893 C CA . ILE A 1 112 ? 2.838 -17.625 -7.008 1 98.69 112 ILE A CA 1
ATOM 894 C C . ILE A 1 112 ? 2.562 -17.688 -8.508 1 98.69 112 ILE A C 1
ATOM 896 O O . ILE A 1 112 ? 2.74 -16.688 -9.219 1 98.69 112 ILE A O 1
ATOM 900 N N . VAL A 1 113 ? 2.139 -18.812 -8.977 1 98.62 113 VAL A N 1
ATOM 901 C CA . VAL A 1 113 ? 1.773 -19.016 -10.375 1 98.62 113 VAL A CA 1
ATOM 902 C C . VAL A 1 113 ? 0.267 -19.234 -10.484 1 98.62 113 VAL A C 1
ATOM 904 O O . VAL A 1 113 ? -0.306 -20.047 -9.758 1 98.62 113 VAL A O 1
ATOM 907 N N . ILE A 1 114 ? -0.326 -18.5 -11.406 1 98.56 114 ILE A N 1
ATOM 908 C CA . ILE A 1 114 ? -1.776 -18.578 -11.531 1 98.56 114 ILE A CA 1
ATOM 909 C C . ILE A 1 114 ? -2.162 -18.766 -12.992 1 98.56 114 ILE A C 1
ATOM 911 O O . ILE A 1 114 ? -1.629 -18.078 -13.867 1 98.56 114 ILE A O 1
ATOM 915 N N . ASN A 1 115 ? -2.943 -19.703 -13.273 1 98.38 115 ASN A N 1
ATOM 916 C CA . ASN A 1 115 ? -3.736 -19.734 -14.492 1 98.38 115 ASN A CA 1
ATOM 917 C C . ASN A 1 115 ? -5.02 -18.922 -14.352 1 98.38 115 ASN A C 1
ATOM 919 O O . ASN A 1 115 ? -5.992 -19.375 -13.758 1 98.38 115 ASN A O 1
ATOM 923 N N . ALA A 1 116 ? -4.992 -17.75 -14.867 1 93.81 116 ALA A N 1
ATOM 924 C CA . ALA A 1 116 ? -6.082 -16.812 -14.648 1 93.81 116 ALA A CA 1
ATOM 925 C C . ALA A 1 116 ? -7.375 -17.297 -15.297 1 93.81 116 ALA A C 1
ATOM 927 O O . ALA A 1 116 ? -8.469 -17.062 -14.773 1 93.81 116 ALA A O 1
ATOM 928 N N . ARG A 1 117 ? -7.227 -17.922 -16.344 1 95.06 117 ARG A N 1
ATOM 929 C CA . ARG A 1 117 ? -8.398 -18.406 -17.062 1 95.06 117 ARG A CA 1
ATOM 930 C C . ARG A 1 117 ? -9.078 -19.531 -16.297 1 95.06 117 ARG A C 1
ATOM 932 O O . ARG A 1 117 ? -10.305 -19.547 -16.156 1 95.06 117 ARG A O 1
ATOM 939 N N . LYS A 1 118 ? -8.312 -20.422 -15.828 1 97.5 118 LYS A N 1
ATOM 940 C CA . LYS A 1 118 ? -8.859 -21.594 -15.141 1 97.5 118 LYS A CA 1
ATOM 941 C C . LYS A 1 118 ? -9.023 -21.312 -13.648 1 97.5 118 LYS A C 1
ATOM 943 O O . LYS A 1 118 ? -9.641 -22.109 -12.93 1 97.5 118 LYS A O 1
ATOM 948 N N . ARG A 1 119 ? -8.484 -20.25 -13.172 1 98.19 119 ARG A N 1
ATOM 949 C CA . ARG A 1 119 ? -8.531 -19.844 -11.773 1 98.19 119 ARG A CA 1
ATOM 950 C C . ARG A 1 119 ? -7.879 -20.891 -10.883 1 98.19 119 ARG A C 1
ATOM 952 O O . ARG A 1 119 ? -8.445 -21.281 -9.859 1 98.19 119 ARG A O 1
ATOM 959 N N . LEU A 1 120 ? -6.75 -21.266 -11.312 1 98.75 120 LEU A N 1
ATOM 960 C CA . LEU A 1 120 ? -5.922 -22.203 -10.555 1 98.75 120 LEU A CA 1
ATOM 961 C C . LEU A 1 120 ? -4.594 -21.562 -10.164 1 98.75 120 LEU A C 1
ATOM 963 O O . LEU A 1 120 ? -3.963 -20.891 -10.984 1 98.75 120 LEU A O 1
ATOM 967 N N . GLY A 1 121 ? -4.254 -21.734 -8.883 1 98.75 121 GLY A N 1
ATOM 968 C CA . GLY A 1 121 ? -3.012 -21.141 -8.398 1 98.75 121 GLY A CA 1
ATOM 969 C C . GLY A 1 121 ? -2.156 -22.125 -7.621 1 98.75 121 GLY A C 1
ATOM 970 O O . GLY A 1 121 ? -2.664 -23.125 -7.094 1 98.75 121 GLY A O 1
ATOM 971 N N . LYS A 1 122 ? -0.881 -21.828 -7.562 1 98.44 122 LYS A N 1
ATOM 972 C CA . LYS A 1 122 ? 0.099 -22.625 -6.824 1 98.44 122 LYS A CA 1
ATOM 973 C C . LYS A 1 122 ? 1.322 -21.781 -6.465 1 98.44 122 LYS A C 1
ATOM 975 O O . LYS A 1 122 ? 1.808 -21 -7.285 1 98.44 122 LYS A O 1
ATOM 980 N N . GLN A 1 123 ? 1.76 -21.906 -5.27 1 98 123 GLN A N 1
ATOM 981 C CA . GLN A 1 123 ? 3.098 -21.406 -4.961 1 98 123 GLN A CA 1
ATOM 982 C C . GLN A 1 123 ? 4.16 -22.438 -5.32 1 98 123 GLN A C 1
ATOM 984 O O . GLN A 1 123 ? 4.117 -23.578 -4.832 1 98 123 GLN A O 1
ATOM 989 N N . VAL A 1 124 ? 5.09 -22.094 -6.133 1 97.38 124 VAL A N 1
ATOM 990 C CA . VAL A 1 124 ? 6.098 -23.016 -6.645 1 97.38 124 VAL A CA 1
ATOM 991 C C . VAL A 1 124 ? 7.434 -22.766 -5.949 1 97.38 124 VAL A C 1
ATOM 993 O O . VAL A 1 124 ? 7.941 -21.641 -5.953 1 97.38 124 VAL A O 1
ATOM 996 N N . ILE A 1 125 ? 7.949 -23.828 -5.359 1 96.38 125 ILE A N 1
ATOM 997 C CA . ILE A 1 125 ? 9.266 -23.719 -4.742 1 96.38 125 ILE A CA 1
ATOM 998 C C . ILE A 1 125 ? 10.344 -24.047 -5.766 1 96.38 125 ILE A C 1
ATOM 1000 O O . ILE A 1 125 ? 10.438 -25.188 -6.238 1 96.38 125 ILE A O 1
ATOM 1004 N N . LEU A 1 126 ? 11.086 -23.078 -6.18 1 96.75 126 LEU A N 1
ATOM 1005 C CA . LEU A 1 126 ? 12.133 -23.266 -7.176 1 96.75 126 LEU A CA 1
ATOM 1006 C C . LEU A 1 126 ? 13.375 -23.875 -6.543 1 96.75 126 LEU A C 1
ATOM 1008 O O . LEU A 1 126 ? 13.812 -23.453 -5.473 1 96.75 126 LEU A O 1
ATOM 1012 N N . THR A 1 127 ? 13.719 -24.938 -7.25 1 92 127 THR A N 1
ATOM 1013 C CA . THR A 1 127 ? 14.922 -25.625 -6.805 1 92 127 THR A CA 1
ATOM 1014 C C . THR A 1 127 ? 16.062 -25.438 -7.805 1 92 127 THR A C 1
ATOM 1016 O O . THR A 1 127 ? 15.812 -25.266 -9 1 92 127 THR A O 1
ATOM 1019 N N . ASN A 1 128 ? 17.312 -25.203 -7.488 1 91.69 128 ASN A N 1
ATOM 1020 C CA . ASN A 1 128 ? 18.484 -25.094 -8.359 1 91.69 128 ASN A CA 1
ATOM 1021 C C . ASN A 1 128 ? 18.578 -23.688 -8.969 1 91.69 128 ASN A C 1
ATOM 1023 O O . ASN A 1 128 ? 18.797 -23.547 -10.18 1 91.69 128 ASN A O 1
ATOM 1027 N N . THR A 1 129 ? 18.078 -22.828 -8.398 1 95.19 129 THR A N 1
ATOM 1028 C CA . THR A 1 129 ? 18.219 -21.422 -8.789 1 95.19 129 THR A CA 1
ATOM 1029 C C . THR A 1 129 ? 18.969 -20.641 -7.719 1 95.19 129 THR A C 1
ATOM 1031 O O . THR A 1 129 ? 19.219 -21.141 -6.621 1 95.19 129 THR A O 1
ATOM 1034 N N . ASN A 1 130 ? 19.406 -19.453 -8.078 1 95.88 130 ASN A N 1
ATOM 1035 C CA . ASN A 1 130 ? 20.047 -18.562 -7.117 1 95.88 130 ASN A CA 1
ATOM 1036 C C . ASN A 1 130 ? 19.047 -17.625 -6.453 1 95.88 130 ASN A C 1
ATOM 1038 O O . ASN A 1 130 ? 19.422 -16.734 -5.691 1 95.88 130 ASN A O 1
ATOM 1042 N N . TYR A 1 131 ? 17.812 -17.859 -6.785 1 98 131 TYR A N 1
ATOM 1043 C CA . TYR A 1 131 ? 16.797 -17.031 -6.152 1 98 131 TYR A CA 1
ATOM 1044 C C . TYR A 1 131 ? 16.688 -17.344 -4.664 1 98 131 TYR A C 1
ATOM 1046 O O . TYR A 1 131 ? 16.844 -18.484 -4.246 1 98 131 TYR A O 1
ATOM 1054 N N . LYS A 1 132 ? 16.484 -16.312 -3.861 1 98 132 LYS A N 1
ATOM 1055 C CA . LYS A 1 132 ? 16.344 -16.406 -2.412 1 98 132 LYS A CA 1
ATOM 1056 C C . LYS A 1 132 ? 14.953 -15.977 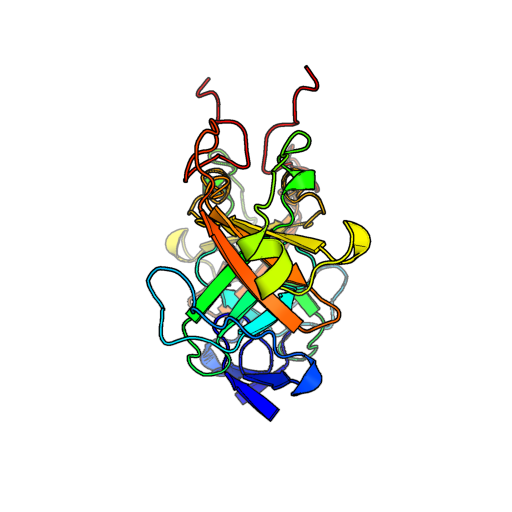-1.966 1 98 132 LYS A C 1
ATOM 1058 O O . LYS A 1 132 ? 14.156 -15.5 -2.777 1 98 132 LYS A O 1
ATOM 1063 N N . THR A 1 133 ? 14.758 -16.219 -0.678 1 97.75 133 THR A N 1
ATOM 1064 C CA . THR A 1 133 ? 13.453 -15.883 -0.108 1 97.75 133 THR A CA 1
ATOM 1065 C C . THR A 1 133 ? 13.344 -14.383 0.142 1 97.75 133 THR A C 1
ATOM 1067 O O . THR A 1 133 ? 12.242 -13.859 0.335 1 97.75 133 THR A O 1
ATOM 1070 N N . LYS A 1 134 ? 14.484 -13.766 0.067 1 97.81 134 LYS A N 1
ATOM 1071 C CA . LYS A 1 134 ? 14.477 -12.32 0.304 1 97.81 134 LYS A CA 1
ATOM 1072 C C . LYS A 1 134 ? 15.375 -11.602 -0.694 1 97.81 134 LYS A C 1
ATOM 1074 O O . LYS A 1 134 ? 16.594 -11.797 -0.701 1 97.81 134 LYS A O 1
ATOM 1079 N N . HIS A 1 135 ? 14.734 -10.93 -1.553 1 97.44 135 HIS A N 1
ATOM 1080 C CA . HIS A 1 135 ? 15.398 -9.984 -2.451 1 97.44 135 HIS A CA 1
ATOM 1081 C C . HIS A 1 135 ? 14.859 -8.57 -2.26 1 97.44 135 HIS A C 1
ATOM 1083 O O . HIS A 1 135 ? 13.656 -8.344 -2.367 1 97.44 135 HIS A O 1
ATOM 1089 N N . ARG A 1 136 ? 15.75 -7.621 -2.037 1 94.44 136 ARG A N 1
ATOM 1090 C CA . ARG A 1 136 ? 15.32 -6.238 -1.838 1 94.44 136 ARG A CA 1
ATOM 1091 C C . ARG A 1 136 ? 14.711 -5.664 -3.113 1 94.44 136 ARG A C 1
ATOM 1093 O O . ARG A 1 136 ? 15.234 -5.879 -4.207 1 94.44 136 ARG A O 1
ATOM 1100 N N . LEU A 1 137 ? 13.711 -4.957 -2.939 1 92.25 137 LEU A N 1
ATOM 1101 C CA . LEU A 1 137 ? 13.086 -4.281 -4.074 1 92.25 137 LEU A CA 1
ATOM 1102 C C . LEU A 1 137 ? 13.891 -3.047 -4.473 1 92.25 137 LEU A C 1
ATOM 1104 O O . LEU A 1 137 ? 13.852 -2.625 -5.629 1 92.25 137 LEU A O 1
ATOM 1108 N N . PHE A 1 138 ? 14.578 -2.498 -3.436 1 86.56 138 PHE A N 1
ATOM 1109 C CA . PHE A 1 138 ? 15.289 -1.243 -3.629 1 86.56 138 PHE A CA 1
ATOM 1110 C C . PHE A 1 138 ? 16.75 -1.376 -3.189 1 86.56 138 PHE A C 1
ATOM 1112 O O . PHE A 1 138 ? 17.062 -2.186 -2.318 1 86.56 138 PHE A O 1
ATOM 1119 N N . PRO A 1 139 ? 17.547 -0.568 -3.889 1 81.31 139 PRO A N 1
ATOM 1120 C CA . PRO A 1 139 ? 18.953 -0.607 -3.469 1 81.31 139 PRO A CA 1
ATOM 1121 C C . PRO A 1 139 ? 19.141 -0.193 -2.012 1 81.31 139 PRO A C 1
ATOM 1123 O O . PRO A 1 139 ? 18.344 0.577 -1.476 1 81.31 139 PRO A O 1
ATOM 1126 N N . GLU A 1 140 ? 20.125 -0.836 -1.397 1 76.62 140 GLU A N 1
ATOM 1127 C CA . GLU A 1 140 ? 20.453 -0.446 -0.03 1 76.62 140 GLU A CA 1
ATOM 1128 C C . GLU A 1 140 ? 20.906 1.013 0.036 1 76.62 140 GLU A C 1
ATOM 1130 O O . GLU A 1 140 ? 21.516 1.523 -0.901 1 76.62 140 GLU A O 1
ATOM 1135 N N . LYS A 1 141 ? 20.312 1.688 1.018 1 61 141 LYS A N 1
ATOM 1136 C CA . LYS A 1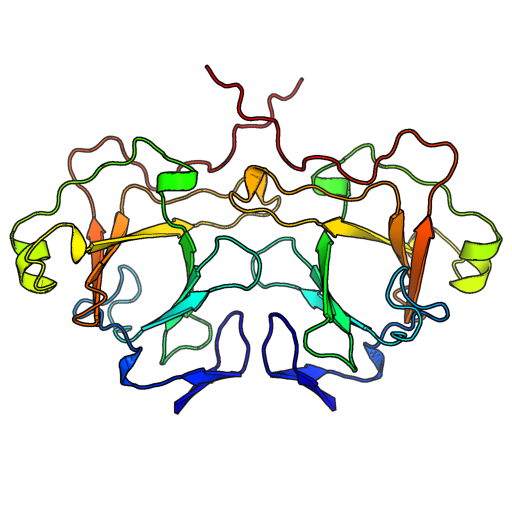 141 ? 20.781 3.057 1.211 1 61 141 LYS A CA 1
ATOM 1137 C C . LYS A 1 141 ? 22.266 3.088 1.558 1 61 141 LYS A C 1
ATOM 1139 O O . LYS A 1 141 ? 22.734 2.281 2.359 1 61 141 LYS A O 1
ATOM 1144 N N . VAL A 1 142 ? 23.094 3.422 0.478 1 49.66 142 VAL A N 1
ATOM 1145 C CA . VAL A 1 142 ? 24.516 3.59 0.786 1 49.66 142 VAL A CA 1
ATOM 1146 C C . VAL A 1 142 ? 24.688 4.602 1.918 1 49.66 142 VAL A C 1
ATOM 1148 O O . VAL A 1 142 ? 24.078 5.676 1.892 1 49.66 142 VAL A O 1
ATOM 1151 N N . ALA A 1 143 ? 24.703 4.086 3.109 1 46.47 143 ALA A N 1
ATOM 1152 C CA . ALA A 1 143 ? 25.219 5.02 4.117 1 46.47 143 ALA A CA 1
ATOM 1153 C C . ALA A 1 143 ? 26.328 5.891 3.547 1 46.47 143 ALA A C 1
ATOM 1155 O O . ALA A 1 143 ? 27.312 5.375 3.016 1 46.47 143 ALA A O 1
ATOM 1156 N N . LYS A 1 144 ? 26.031 7.18 3.084 1 31.83 144 LYS A N 1
ATOM 1157 C CA . LYS A 1 144 ? 27.234 8 2.949 1 31.83 144 LYS A CA 1
ATOM 1158 C C . LYS A 1 144 ? 27.984 8.109 4.277 1 31.83 144 LYS A C 1
ATOM 1160 O O . LYS A 1 144 ? 27.359 8.109 5.344 1 31.83 144 LYS A O 1
ATOM 1165 N N . MET B 1 1 ? -19.844 5.863 12.734 1 93.94 1 MET B N 1
ATOM 1166 C CA . MET B 1 1 ? -20.5 6.07 11.445 1 93.94 1 MET B CA 1
ATOM 1167 C C . MET B 1 1 ? -19.828 5.262 10.344 1 93.94 1 MET B C 1
ATOM 1169 O O . MET B 1 1 ? -18.625 4.98 10.43 1 93.94 1 MET B O 1
ATOM 1173 N N . LYS B 1 2 ? -20.625 4.891 9.375 1 93.06 2 LYS B N 1
ATOM 1174 C CA . LYS B 1 2 ? -20.094 4.098 8.273 1 93.06 2 LYS B CA 1
ATOM 1175 C C . LYS B 1 2 ? -19.734 4.98 7.078 1 93.06 2 LYS B C 1
ATOM 1177 O O . LYS B 1 2 ? -20.5 5.867 6.707 1 93.06 2 LYS B O 1
ATOM 1182 N N . ILE B 1 3 ? -18.562 4.711 6.574 1 94.62 3 ILE B N 1
ATOM 1183 C CA . ILE B 1 3 ? -18.188 5.469 5.387 1 94.62 3 ILE B CA 1
ATOM 1184 C C . ILE B 1 3 ? -17.562 4.527 4.355 1 94.62 3 ILE B C 1
ATOM 1186 O O . ILE B 1 3 ? -17.016 3.48 4.711 1 94.62 3 ILE B O 1
ATOM 1190 N N . ALA B 1 4 ? -17.656 4.93 3.1 1 92.88 4 ALA B N 1
ATOM 1191 C CA . ALA B 1 4 ? -16.906 4.305 2.016 1 92.88 4 ALA B CA 1
ATOM 1192 C C . ALA B 1 4 ? -15.555 4.992 1.817 1 92.88 4 ALA B C 1
ATOM 1194 O O . ALA B 1 4 ? -15.438 6.207 1.984 1 92.88 4 ALA B O 1
ATOM 1195 N N . THR B 1 5 ? -14.555 4.219 1.556 1 93.56 5 THR B N 1
ATOM 1196 C CA . THR B 1 5 ? -13.211 4.781 1.449 1 93.56 5 THR B CA 1
ATOM 1197 C C . THR B 1 5 ? -12.562 4.371 0.133 1 93.56 5 THR B C 1
ATOM 1199 O O . THR B 1 5 ? -13.039 3.469 -0.552 1 93.56 5 THR B O 1
ATOM 1202 N N . LYS B 1 6 ? -11.578 5.043 -0.156 1 92.44 6 LYS B N 1
ATOM 1203 C CA . LYS B 1 6 ? -10.852 4.828 -1.406 1 92.44 6 LYS B CA 1
ATOM 1204 C C . LYS B 1 6 ? -10.102 3.5 -1.39 1 92.44 6 LYS B C 1
ATOM 1206 O O . LYS B 1 6 ? -10.055 2.799 -2.402 1 92.44 6 LYS B O 1
ATOM 1211 N N . TYR B 1 7 ? -9.57 3.145 -0.188 1 89 7 TYR B N 1
ATOM 1212 C CA . TYR B 1 7 ? -8.656 2.012 -0.147 1 89 7 TYR B CA 1
ATOM 1213 C C . TYR B 1 7 ? -9.141 0.949 0.83 1 89 7 TYR B C 1
ATOM 1215 O O . TYR B 1 7 ? -8.789 -0.226 0.706 1 89 7 TYR B O 1
ATOM 1223 N N . HIS B 1 8 ? -9.938 1.291 1.774 1 89.06 8 HIS B N 1
ATOM 1224 C CA . HIS B 1 8 ? -10.242 0.4 2.891 1 89.06 8 HIS B CA 1
ATOM 1225 C C . HIS B 1 8 ? -11.648 -0.174 2.773 1 89.06 8 HIS B C 1
ATOM 1227 O O . HIS B 1 8 ? -12.141 -0.817 3.703 1 89.06 8 HIS B O 1
ATOM 1233 N N . GLY B 1 9 ? -12.305 0.117 1.606 1 85.56 9 GLY B N 1
ATOM 1234 C CA . GLY B 1 9 ? -13.68 -0.332 1.514 1 85.56 9 GLY B CA 1
ATOM 1235 C C . GLY B 1 9 ? -14.617 0.407 2.455 1 85.56 9 GLY B C 1
ATOM 1236 O O . GLY B 1 9 ? -14.406 1.588 2.74 1 85.56 9 GLY B O 1
ATOM 1237 N N . ASP B 1 10 ? -15.656 -0.262 2.83 1 89.38 10 ASP B N 1
ATOM 1238 C CA . ASP B 1 10 ? -16.578 0.324 3.805 1 89.38 10 ASP B CA 1
ATOM 1239 C C . ASP B 1 10 ? -16.109 0.047 5.23 1 89.38 10 ASP B C 1
ATOM 1241 O O . ASP B 1 10 ? -15.836 -1.102 5.59 1 89.38 10 ASP B O 1
ATOM 1245 N N . ILE B 1 11 ? -16.047 1.166 5.992 1 90.62 11 ILE B N 1
ATOM 1246 C CA . ILE B 1 11 ? -15.578 0.979 7.359 1 90.62 11 ILE B CA 1
ATOM 1247 C C . ILE B 1 11 ? -16.453 1.783 8.32 1 90.62 11 ILE B C 1
ATOM 1249 O O . ILE B 1 11 ? -17.234 2.627 7.891 1 90.62 11 ILE B O 1
ATOM 1253 N N . GLU B 1 12 ? -16.297 1.405 9.562 1 93.31 12 GLU B N 1
ATOM 1254 C CA . GLU B 1 12 ? -16.922 2.17 10.641 1 93.31 12 GLU B CA 1
ATOM 1255 C C . GLU B 1 12 ? -15.906 3.074 11.336 1 93.31 12 GLU B C 1
ATOM 1257 O O . GLU B 1 12 ? -14.805 2.635 11.68 1 93.31 12 GLU B O 1
ATOM 1262 N N . ILE B 1 13 ? -16.266 4.359 11.422 1 95.94 13 ILE B N 1
ATOM 1263 C CA . ILE B 1 13 ? -15.398 5.281 12.141 1 95.94 13 ILE B CA 1
ATOM 1264 C C . ILE B 1 13 ? -16.172 5.938 13.281 1 95.94 13 ILE B C 1
ATOM 1266 O O . ILE B 1 13 ? -17.406 5.836 13.344 1 95.94 13 ILE B O 1
ATOM 1270 N N . HIS B 1 14 ? -15.398 6.484 14.18 1 96.88 14 HIS B N 1
ATOM 1271 C CA . HIS B 1 14 ? -15.977 7.297 15.242 1 96.88 14 HIS B CA 1
ATOM 1272 C C . HIS B 1 14 ? -15.859 8.781 14.922 1 96.88 14 HIS B C 1
ATOM 1274 O O . HIS B 1 14 ? -14.844 9.234 14.391 1 96.88 14 HIS B O 1
ATOM 1280 N N . GLU B 1 15 ? -16.859 9.539 15.3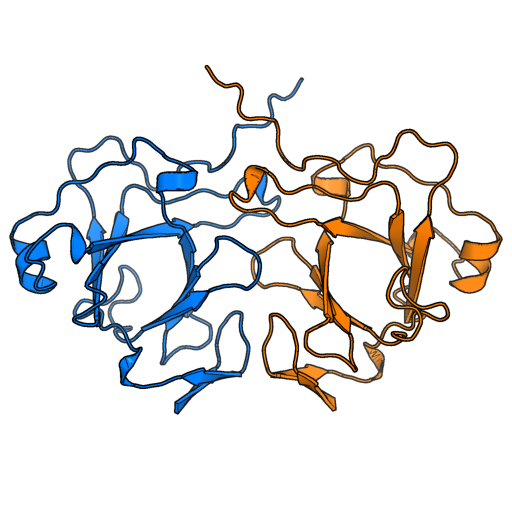28 1 96.69 15 GLU B N 1
ATOM 1281 C CA . GLU B 1 15 ? -16.859 10.984 15.078 1 96.69 15 GLU B CA 1
ATOM 1282 C C . GLU B 1 15 ? -15.656 11.656 15.719 1 96.69 15 GLU B C 1
ATOM 1284 O O . GLU B 1 15 ? -15.109 12.617 15.164 1 96.69 15 GLU B O 1
ATOM 1289 N N . LYS B 1 16 ? -15.234 11.117 16.828 1 97 16 LYS B N 1
ATOM 1290 C CA . LYS B 1 16 ? -14.125 11.719 17.562 1 97 16 LYS B CA 1
ATOM 1291 C C . LYS B 1 16 ? -12.812 11.555 16.797 1 97 16 LYS B C 1
ATOM 1293 O O . LYS B 1 16 ? -11.812 12.203 17.125 1 97 16 LYS B O 1
ATOM 1298 N N . ASP B 1 17 ? -12.781 10.688 15.773 1 97.19 17 ASP B N 1
ATOM 1299 C CA . ASP B 1 17 ? -11.555 10.422 15.023 1 97.19 17 ASP B CA 1
ATOM 1300 C C . ASP B 1 17 ? -11.445 11.336 13.812 1 97.19 17 ASP B C 1
ATOM 1302 O O . ASP B 1 17 ? -10.422 11.344 13.125 1 97.19 17 ASP B O 1
ATOM 1306 N N . ILE B 1 18 ? -12.469 12.148 13.633 1 98.62 18 ILE B N 1
ATOM 1307 C CA . ILE B 1 18 ? -12.508 13.023 12.461 1 98.62 18 ILE B CA 1
ATOM 1308 C C . ILE B 1 18 ? -11.594 14.227 12.695 1 98.62 18 ILE B C 1
ATOM 1310 O O . ILE B 1 18 ? -11.672 14.883 13.734 1 98.62 18 ILE B O 1
ATOM 1314 N N . VAL B 1 19 ? -10.719 14.422 11.758 1 98.75 19 VAL B N 1
ATOM 1315 C CA . VAL B 1 19 ? -9.859 15.602 11.734 1 98.75 19 VAL B CA 1
ATOM 1316 C C . VAL B 1 19 ? -10.484 16.688 10.852 1 98.75 19 VAL B C 1
ATOM 1318 O O . VAL B 1 19 ? -10.852 16.422 9.703 1 98.75 19 VAL B O 1
ATOM 1321 N N . ARG B 1 20 ? -10.531 17.844 11.367 1 98.75 20 ARG B N 1
ATOM 1322 C CA . ARG B 1 20 ? -11.148 18.953 10.633 1 98.75 20 ARG B CA 1
ATOM 1323 C C . ARG B 1 20 ? -10.094 19.812 9.953 1 98.75 20 ARG B C 1
ATOM 1325 O O . ARG B 1 20 ? -9.133 20.25 10.594 1 98.75 20 ARG B O 1
ATOM 1332 N N . PHE B 1 21 ? -10.281 20 8.672 1 98.75 21 PHE B N 1
ATOM 1333 C CA . PHE B 1 21 ? -9.516 20.953 7.867 1 98.75 21 PHE B CA 1
ATOM 1334 C C . PHE B 1 21 ? -10.352 22.188 7.539 1 98.75 21 PHE B C 1
ATOM 1336 O O . PHE B 1 21 ? -11.023 22.234 6.512 1 98.75 21 PHE B O 1
ATOM 1343 N N . GLU B 1 22 ? -10.195 23.109 8.336 1 97.38 22 GLU B N 1
ATOM 1344 C CA . GLU B 1 22 ? -11.094 24.25 8.266 1 97.38 22 GLU B CA 1
ATOM 1345 C C . GLU B 1 22 ? -11.023 24.922 6.902 1 97.38 22 GLU B C 1
ATOM 1347 O O . GLU B 1 22 ? -12.039 25.391 6.379 1 97.38 22 GLU B O 1
ATOM 1352 N N . GLN B 1 23 ? -9.914 25 6.348 1 95.62 23 GLN B N 1
ATOM 1353 C CA . GLN B 1 23 ? -9.734 25.688 5.07 1 95.62 23 GLN B CA 1
ATOM 1354 C C . GLN B 1 23 ? -9.68 24.703 3.916 1 95.62 23 GLN B C 1
ATOM 1356 O O . GLN B 1 23 ? -9.297 25.062 2.799 1 95.62 23 GLN B O 1
ATOM 1361 N N . GLY B 1 24 ? -10.047 23.469 4.195 1 96.75 24 GLY B N 1
ATOM 1362 C CA . GLY B 1 24 ? -9.875 22.438 3.184 1 96.75 24 GLY B CA 1
ATOM 1363 C C . GLY B 1 24 ? -8.422 22.156 2.854 1 96.75 24 GLY B C 1
ATOM 1364 O O . GLY B 1 24 ? -7.52 22.562 3.596 1 96.75 24 GLY B O 1
ATOM 1365 N N . ILE B 1 25 ? -8.273 21.344 1.885 1 96.12 25 ILE B N 1
ATOM 1366 C CA . ILE B 1 25 ? -6.969 21.062 1.293 1 96.12 25 ILE B CA 1
ATOM 1367 C C . ILE B 1 25 ? -6.875 21.734 -0.081 1 96.12 25 ILE B C 1
ATOM 1369 O O . ILE B 1 25 ? -7.859 21.781 -0.819 1 96.12 25 ILE B O 1
ATOM 1373 N N . PRO B 1 26 ? -5.691 22.266 -0.426 1 94.25 26 PRO B N 1
ATOM 1374 C CA . PRO B 1 26 ? -5.559 22.844 -1.766 1 94.25 26 PRO B CA 1
ATOM 1375 C C . PRO B 1 26 ? -6.109 21.922 -2.857 1 94.25 26 PRO B C 1
ATOM 1377 O O . PRO B 1 26 ? -5.816 20.734 -2.871 1 94.25 26 PRO B O 1
ATOM 1380 N N . GLY B 1 27 ? -6.984 22.406 -3.738 1 95.38 27 GLY B N 1
ATOM 1381 C CA . GLY B 1 27 ? -7.652 21.625 -4.77 1 95.38 27 GLY B CA 1
ATOM 1382 C C . GLY B 1 27 ? -8.977 21.031 -4.309 1 95.38 27 GLY B C 1
ATOM 1383 O O . GLY B 1 27 ? -9.789 20.609 -5.129 1 95.38 27 GLY B O 1
ATOM 1384 N N . PHE B 1 28 ? -9.148 21.047 -2.971 1 96.94 28 PHE B N 1
ATOM 1385 C CA . PHE B 1 28 ? -10.352 20.469 -2.377 1 96.94 28 PHE B CA 1
ATOM 1386 C C . PHE B 1 28 ? -10.836 21.328 -1.21 1 96.94 28 PHE B C 1
ATOM 1388 O O . PHE B 1 28 ? -10.938 20.828 -0.082 1 96.94 28 PHE B O 1
ATOM 1395 N N . LEU B 1 29 ? -11.227 22.484 -1.501 1 96.62 29 LEU B N 1
ATOM 1396 C CA . LEU B 1 29 ? -11.492 23.484 -0.474 1 96.62 29 LEU B CA 1
ATOM 1397 C C . LEU B 1 29 ? -12.766 23.156 0.293 1 96.62 29 LEU B C 1
ATOM 1399 O O . LEU B 1 29 ? -12.922 23.547 1.45 1 96.62 29 LEU B O 1
ATOM 1403 N N . GLU B 1 30 ? -13.617 22.344 -0.33 1 97 30 GLU B N 1
ATOM 1404 C CA . GLU B 1 30 ? -14.898 22.031 0.301 1 97 30 GLU B CA 1
ATOM 1405 C C . GLU B 1 30 ? -14.797 20.75 1.135 1 97 30 GLU B C 1
ATOM 1407 O O . GLU B 1 30 ? -15.719 20.438 1.892 1 97 30 GLU B O 1
ATOM 1412 N N . GLU B 1 31 ? -13.742 20.094 1.016 1 97.94 31 GLU B N 1
ATOM 1413 C CA . GLU B 1 31 ? -13.508 18.891 1.81 1 97.94 31 GLU B CA 1
ATOM 1414 C C . GLU B 1 31 ? -12.875 19.234 3.154 1 97.94 31 GLU B C 1
ATOM 1416 O O . GLU B 1 31 ? -11.688 19.547 3.223 1 97.94 31 GLU B O 1
ATOM 1421 N N . LYS B 1 32 ? -13.641 19.047 4.219 1 98.56 32 LYS B N 1
ATOM 1422 C CA . LYS B 1 32 ? -13.148 19.609 5.473 1 98.56 32 LYS B CA 1
ATOM 1423 C C . LYS B 1 32 ? -13.055 18.531 6.555 1 98.56 32 LYS B C 1
ATOM 1425 O O . LYS B 1 32 ? -12.539 18.781 7.645 1 98.56 32 LYS B O 1
ATOM 1430 N N . GLN B 1 33 ? -13.602 17.391 6.328 1 98.75 33 GLN B N 1
ATOM 1431 C CA . GLN B 1 33 ? -13.586 16.297 7.305 1 98.75 33 GLN B CA 1
ATOM 1432 C C . GLN B 1 33 ? -12.836 15.086 6.762 1 98.75 33 GLN B C 1
ATOM 1434 O O . GLN B 1 33 ? -13.211 14.531 5.727 1 98.75 33 GLN B O 1
ATOM 1439 N N . PHE B 1 34 ? -11.867 14.711 7.488 1 98.88 34 PHE B N 1
ATOM 1440 C CA . PHE B 1 34 ? -11.031 13.586 7.09 1 98.88 34 PHE B CA 1
ATOM 1441 C C . PHE B 1 34 ? -10.766 12.656 8.266 1 98.88 34 PHE B C 1
ATOM 1443 O O . PHE B 1 34 ? -10.906 13.062 9.422 1 98.88 34 PHE B O 1
ATOM 1450 N N . VAL B 1 35 ? -10.391 11.461 7.977 1 98.56 35 VAL B N 1
ATOM 1451 C CA . VAL B 1 35 ? -9.875 10.523 8.969 1 98.56 35 VAL B CA 1
ATOM 1452 C C . VAL B 1 35 ? -8.539 9.945 8.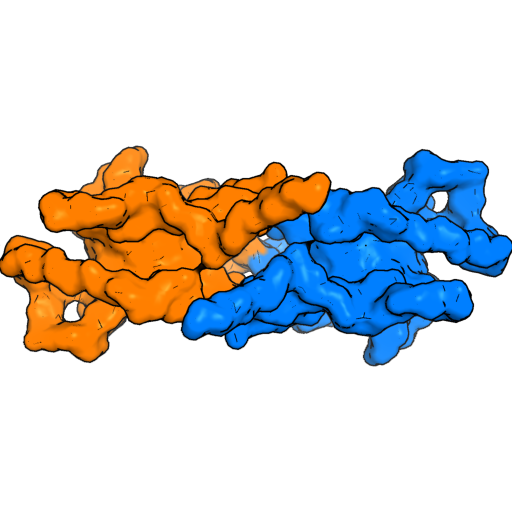492 1 98.56 35 VAL B C 1
ATOM 1454 O O . VAL B 1 35 ? -8.289 9.859 7.285 1 98.56 35 VAL B O 1
ATOM 1457 N N . LEU B 1 36 ? -7.699 9.656 9.438 1 98.06 36 LEU B N 1
ATOM 1458 C CA . LEU B 1 36 ? -6.434 8.977 9.164 1 98.06 36 LEU B CA 1
ATOM 1459 C C . LEU B 1 36 ? -6.586 7.469 9.312 1 98.06 36 LEU B C 1
ATOM 1461 O O . LEU B 1 36 ? -6.934 6.977 10.391 1 98.06 36 LEU B O 1
ATOM 1465 N N . LEU B 1 37 ? -6.273 6.801 8.234 1 95.88 37 LEU B N 1
ATOM 1466 C CA . LEU B 1 37 ? -6.414 5.352 8.211 1 95.88 37 LEU B CA 1
ATOM 1467 C C . LEU B 1 37 ? -5.102 4.684 7.812 1 95.88 37 LEU B C 1
ATOM 1469 O O . LEU B 1 37 ? -4.664 4.801 6.664 1 95.88 37 LEU B O 1
ATOM 1473 N N . PRO B 1 38 ? -4.508 3.973 8.703 1 93.25 38 PRO B N 1
ATOM 1474 C CA . PRO B 1 38 ? -3.295 3.252 8.32 1 93.25 38 PRO B CA 1
ATOM 1475 C C . PRO B 1 38 ? -3.568 2.121 7.332 1 93.25 38 PRO B C 1
ATOM 1477 O O . PRO B 1 38 ? -4.621 1.48 7.398 1 93.25 38 PRO B O 1
ATOM 1480 N N . LEU B 1 39 ? -2.756 1.937 6.336 1 88.06 39 LEU B N 1
ATOM 1481 C CA . LEU B 1 39 ? -2.744 0.715 5.539 1 88.06 39 LEU B CA 1
ATOM 1482 C C . LEU B 1 39 ? -1.936 -0.377 6.23 1 88.06 39 LEU B C 1
ATOM 1484 O O . LEU B 1 39 ? -0.726 -0.232 6.426 1 88.06 39 LEU B O 1
ATOM 1488 N N . GLU B 1 40 ? -2.623 -1.373 6.539 1 84.5 40 GLU B N 1
ATOM 1489 C CA . GLU B 1 40 ? -2.055 -2.432 7.371 1 84.5 40 GLU B CA 1
ATOM 1490 C C . GLU B 1 40 ? -0.737 -2.938 6.793 1 84.5 40 GLU B C 1
ATOM 1492 O O . GLU B 1 40 ? -0.625 -3.154 5.586 1 84.5 40 GLU B O 1
ATOM 1497 N N . ASP B 1 41 ? 0.338 -3.074 7.68 1 84.44 41 ASP B N 1
ATOM 1498 C CA . ASP B 1 41 ? 1.632 -3.689 7.402 1 84.44 41 ASP B CA 1
ATOM 1499 C C . ASP B 1 41 ? 2.459 -2.824 6.457 1 84.44 41 ASP B C 1
ATOM 1501 O O . ASP B 1 41 ? 3.35 -3.326 5.766 1 84.44 41 ASP B O 1
ATOM 1505 N N . THR B 1 42 ? 2.074 -1.573 6.258 1 85.25 42 THR B N 1
ATOM 1506 C CA . THR B 1 42 ? 2.834 -0.617 5.461 1 85.25 42 THR B CA 1
ATOM 1507 C C . THR B 1 42 ? 3.053 0.679 6.234 1 85.25 42 THR B C 1
ATOM 1509 O O . THR B 1 42 ? 2.404 0.916 7.258 1 85.25 42 THR B O 1
ATOM 1512 N N . PRO B 1 43 ? 3.957 1.47 5.852 1 90.19 43 PRO B N 1
ATOM 1513 C CA . PRO B 1 43 ? 4.133 2.771 6.496 1 90.19 43 PRO B CA 1
ATOM 1514 C C . PRO B 1 43 ? 3.127 3.812 6.012 1 90.19 43 PRO B C 1
ATOM 1516 O O . PRO B 1 43 ? 3.148 4.957 6.465 1 90.19 43 PRO B O 1
ATOM 1519 N N . PHE B 1 44 ? 2.197 3.473 5.168 1 93.06 44 PHE B N 1
ATOM 1520 C CA . PHE B 1 44 ? 1.314 4.441 4.527 1 93.06 44 PHE B CA 1
ATOM 1521 C C . PHE B 1 44 ? 0.086 4.707 5.391 1 93.06 44 PHE B C 1
ATOM 1523 O O . PHE B 1 44 ? -0.457 3.787 6.008 1 93.06 44 PHE B O 1
ATOM 1530 N N . ILE B 1 45 ? -0.245 5.922 5.414 1 95.94 45 ILE B N 1
ATOM 1531 C CA . ILE B 1 45 ? -1.48 6.379 6.039 1 95.94 45 ILE B CA 1
ATOM 1532 C C . ILE B 1 45 ? -2.361 7.07 5 1 95.94 45 ILE B C 1
ATOM 1534 O O . ILE B 1 45 ? -1.866 7.828 4.164 1 95.94 45 ILE B O 1
ATOM 1538 N N . ILE B 1 46 ? -3.625 6.793 5.059 1 96.88 46 ILE B N 1
ATOM 1539 C CA . ILE B 1 46 ? -4.547 7.445 4.137 1 96.88 46 ILE B CA 1
ATOM 1540 C C . ILE B 1 46 ? -5.285 8.57 4.855 1 96.88 46 ILE B C 1
ATOM 1542 O O . ILE B 1 46 ? -5.902 8.352 5.898 1 96.88 46 ILE B O 1
ATOM 1546 N N . LEU B 1 47 ? -5.102 9.727 4.344 1 98.56 47 LEU B N 1
ATOM 1547 C CA . LEU B 1 47 ? -6.02 10.812 4.688 1 98.56 47 LEU B CA 1
ATOM 1548 C C . LEU B 1 47 ? -7.297 10.727 3.863 1 98.56 47 LEU B C 1
ATOM 1550 O O . LEU B 1 47 ? -7.332 11.18 2.719 1 98.56 47 LEU B O 1
ATOM 1554 N N . GLN B 1 48 ? -8.312 10.203 4.449 1 97.81 48 GLN B N 1
ATOM 1555 C CA . GLN B 1 48 ? -9.539 9.836 3.742 1 97.81 48 GLN B CA 1
ATOM 1556 C C . GLN B 1 48 ? -10.656 10.844 4.02 1 97.81 48 GLN B C 1
ATOM 1558 O O . GLN B 1 48 ? -10.961 11.133 5.176 1 97.81 48 GLN B O 1
ATOM 1563 N N . SER B 1 49 ? -11.203 11.398 2.934 1 98.69 49 SER B N 1
ATOM 1564 C CA . SER B 1 49 ? -12.383 12.242 3.096 1 98.69 49 SER B CA 1
ATOM 1565 C C . SER B 1 49 ? -13.547 11.461 3.686 1 98.69 49 SER B C 1
ATOM 1567 O O . SER B 1 49 ? -13.805 10.32 3.289 1 98.69 49 SER B O 1
ATOM 1569 N N . VAL B 1 50 ? -14.219 12.031 4.625 1 98.12 50 VAL B N 1
ATOM 1570 C CA . VAL B 1 50 ? -15.391 11.406 5.234 1 98.12 50 VAL B CA 1
ATOM 1571 C C . VAL B 1 50 ? -16.562 11.445 4.258 1 98.12 50 VAL B C 1
ATOM 1573 O O . VAL B 1 50 ? -17.406 10.539 4.242 1 98.12 50 VAL B O 1
ATOM 1576 N N . ASN B 1 51 ? -16.531 12.406 3.404 1 97.31 51 ASN B N 1
ATOM 1577 C CA . ASN B 1 51 ? -17.703 12.688 2.586 1 97.31 51 ASN B CA 1
ATOM 1578 C C . ASN B 1 51 ? -17.531 12.164 1.164 1 97.31 51 ASN B C 1
ATOM 1580 O O . ASN B 1 51 ? -18.531 11.875 0.48 1 97.31 51 ASN B O 1
ATOM 1584 N N . THR B 1 52 ? -16.359 12.094 0.684 1 97.94 52 THR B N 1
ATOM 1585 C CA . THR B 1 52 ? -16.094 11.703 -0.696 1 97.94 52 THR B CA 1
ATOM 1586 C C . THR B 1 52 ? -15.273 10.422 -0.745 1 97.94 52 THR B C 1
ATOM 1588 O O . THR B 1 52 ? -14.055 10.453 -0.575 1 97.94 52 THR B O 1
ATOM 1591 N N . PRO B 1 53 ? -15.836 9.375 -1.057 1 95.75 53 PRO B N 1
ATOM 1592 C CA . PRO B 1 53 ? -15.188 8.062 -1.003 1 95.75 53 PRO B CA 1
ATOM 1593 C C . PRO B 1 53 ? -13.914 8 -1.852 1 95.75 53 PRO B C 1
ATOM 1595 O O . PRO B 1 53 ? -12.914 7.414 -1.432 1 95.75 53 PRO B O 1
ATOM 1598 N N . ALA B 1 54 ? -13.953 8.602 -2.996 1 95.12 54 ALA B N 1
ATOM 1599 C CA . ALA B 1 54 ? -12.836 8.477 -3.938 1 95.12 54 ALA B CA 1
ATOM 1600 C C . ALA B 1 54 ? -11.688 9.391 -3.549 1 95.12 54 ALA B C 1
ATOM 1602 O O . ALA B 1 54 ? -10.609 9.336 -4.148 1 95.12 54 ALA B O 1
ATOM 1603 N N . LEU B 1 55 ? -11.898 10.195 -2.518 1 97.31 55 LEU B N 1
ATOM 1604 C CA . LEU B 1 55 ? -10.883 11.18 -2.15 1 97.31 55 LEU B CA 1
ATOM 1605 C C . LEU B 1 55 ? -10.102 10.719 -0.92 1 97.31 55 LEU B C 1
ATOM 1607 O O . LEU B 1 55 ? -10.602 10.812 0.203 1 97.31 55 LEU B O 1
ATOM 1611 N N . GLY B 1 56 ? -8.984 10.273 -1.124 1 97.19 56 GLY B N 1
ATOM 1612 C CA . GLY B 1 56 ? -8.008 9.859 -0.129 1 97.19 56 GLY B CA 1
ATOM 1613 C C . GLY B 1 56 ? -6.578 10.133 -0.547 1 97.19 56 GLY B C 1
ATOM 1614 O O . GLY B 1 56 ? -6.188 9.836 -1.677 1 97.19 56 GLY B O 1
ATOM 1615 N N . PHE B 1 57 ? -5.836 10.742 0.278 1 97.69 57 PHE B N 1
ATOM 1616 C CA . PHE B 1 57 ? -4.434 11.031 0.01 1 97.69 57 PHE B CA 1
ATOM 1617 C C . PHE B 1 57 ? -3.529 10.031 0.722 1 97.69 57 PHE B C 1
ATOM 1619 O O . PHE B 1 57 ? -3.76 9.695 1.886 1 97.69 57 PHE B O 1
ATOM 1626 N N . VAL B 1 58 ? -2.559 9.562 0.025 1 96.69 58 VAL B N 1
ATOM 1627 C CA . VAL B 1 58 ? -1.564 8.688 0.63 1 96.69 58 VAL B CA 1
ATOM 1628 C C . VAL B 1 58 ? -0.501 9.523 1.341 1 96.69 58 VAL B C 1
ATOM 1630 O O . VAL B 1 58 ? 0.12 10.398 0.731 1 96.69 58 VAL B O 1
ATOM 1633 N N . LEU B 1 59 ? -0.34 9.211 2.604 1 97.69 59 LEU B N 1
ATOM 1634 C CA . LEU B 1 59 ? 0.603 9.945 3.445 1 97.69 59 LEU B CA 1
ATOM 1635 C C . LEU B 1 59 ? 1.702 9.016 3.959 1 97.69 59 LEU B C 1
ATOM 1637 O O . LEU B 1 59 ? 1.52 7.801 4.012 1 97.69 59 LEU B O 1
ATOM 1641 N N . ILE B 1 60 ? 2.801 9.625 4.297 1 96.56 60 ILE B N 1
ATOM 1642 C CA . ILE B 1 60 ? 3.797 9.008 5.164 1 96.56 60 ILE B CA 1
ATOM 1643 C C . ILE B 1 60 ? 4.316 10.039 6.164 1 96.56 60 ILE B C 1
ATOM 1645 O O . ILE B 1 60 ? 4.164 11.25 5.953 1 96.56 60 ILE B O 1
ATOM 1649 N N . GLU B 1 61 ? 4.82 9.516 7.293 1 95.75 61 GLU B N 1
ATOM 1650 C CA . GLU B 1 61 ? 5.68 10.367 8.117 1 95.75 61 GLU B CA 1
ATOM 1651 C C . GLU B 1 61 ? 7.027 10.602 7.445 1 95.75 61 GLU B C 1
ATOM 1653 O O . GLU B 1 61 ? 7.691 9.656 7.02 1 95.75 61 GLU B O 1
ATOM 1658 N N . PRO B 1 62 ? 7.422 11.828 7.348 1 96.5 62 PRO B N 1
ATOM 1659 C CA . PRO B 1 62 ? 8.562 12.133 6.48 1 96.5 62 PRO B CA 1
ATOM 1660 C C . PRO B 1 62 ? 9.891 11.664 7.066 1 96.5 62 PRO B C 1
ATOM 1662 O O . PRO B 1 62 ? 10.844 11.43 6.32 1 96.5 62 PRO B O 1
ATOM 1665 N N . PHE B 1 63 ? 10.016 11.375 8.266 1 92.5 63 PHE B N 1
ATOM 1666 C CA . PHE B 1 63 ? 11.312 11.258 8.922 1 92.5 63 PHE B CA 1
ATOM 1667 C C . PHE B 1 63 ? 11.969 9.93 8.594 1 92.5 63 PHE B C 1
ATOM 1669 O O . PHE B 1 63 ? 13.188 9.789 8.68 1 92.5 63 PHE B O 1
ATOM 1676 N N . SER B 1 64 ? 11.211 8.992 8.273 1 87.56 64 SER B N 1
ATOM 1677 C CA . SER B 1 64 ? 11.781 7.703 7.91 1 87.56 64 SER B CA 1
ATOM 1678 C C . SER B 1 64 ? 12.492 7.773 6.566 1 87.56 64 SER B C 1
ATOM 1680 O O . SER B 1 64 ? 13.477 7.062 6.34 1 87.56 64 SER B O 1
ATOM 1682 N N . TYR B 1 65 ? 12.102 8.648 5.68 1 90.88 65 TYR B N 1
ATOM 1683 C CA . TYR B 1 65 ? 12.648 8.742 4.332 1 90.88 65 TYR B CA 1
ATOM 1684 C C . TYR B 1 65 ? 13.461 10.023 4.16 1 90.88 65 TYR B C 1
ATOM 1686 O O . TYR B 1 65 ? 14.344 10.102 3.303 1 90.88 65 TYR B O 1
ATOM 1694 N N . PHE B 1 66 ? 13.094 10.945 4.883 1 94.38 66 PHE B N 1
ATOM 1695 C CA . PHE B 1 66 ? 13.766 12.234 4.883 1 94.38 66 PHE B CA 1
ATOM 1696 C C . PHE B 1 66 ? 14.172 12.633 6.297 1 94.38 66 PHE B C 1
ATOM 1698 O O . PHE B 1 66 ? 13.562 13.523 6.891 1 94.38 66 PHE B O 1
ATOM 1705 N N . PRO B 1 67 ? 15.242 12.109 6.723 1 92.75 67 PRO B N 1
ATOM 1706 C CA . PRO B 1 67 ? 15.594 12.273 8.141 1 92.75 67 PRO B CA 1
ATOM 1707 C C . PRO B 1 67 ? 15.914 13.727 8.5 1 92.75 67 PRO B C 1
ATOM 1709 O O . PRO B 1 67 ? 15.812 14.109 9.664 1 92.75 67 PRO B O 1
ATOM 1712 N N . THR B 1 68 ? 16.297 14.516 7.531 1 94.81 68 THR B N 1
ATOM 1713 C CA . THR B 1 68 ? 16.688 15.883 7.828 1 94.81 68 THR B CA 1
ATOM 1714 C C . THR B 1 68 ? 15.531 16.844 7.578 1 94.81 68 THR B C 1
ATOM 1716 O O . THR B 1 68 ? 15.719 18.062 7.598 1 94.81 68 THR B O 1
ATOM 1719 N N . TYR B 1 69 ? 14.422 16.328 7.25 1 97.19 69 TYR B N 1
ATOM 1720 C CA . TYR B 1 69 ? 13.258 17.172 6.988 1 97.19 69 TYR B CA 1
ATOM 1721 C C . TYR B 1 69 ? 12.891 17.984 8.219 1 97.19 69 TYR B C 1
ATOM 1723 O O . TYR B 1 69 ? 12.711 17.438 9.312 1 97.19 69 TYR B O 1
ATOM 1731 N N . GLU B 1 70 ? 12.891 19.234 8.047 1 95.06 70 GLU B N 1
ATOM 1732 C CA . GLU B 1 70 ? 12.547 20.188 9.102 1 95.06 70 GLU B CA 1
ATOM 1733 C C . GLU B 1 70 ? 11.766 21.375 8.547 1 95.06 70 GLU B C 1
ATOM 1735 O O . GLU B 1 70 ? 12.133 21.938 7.516 1 95.06 70 GLU B O 1
ATOM 1740 N N . ILE B 1 71 ? 10.711 21.703 9.352 1 95.19 71 ILE B N 1
ATOM 1741 C CA . ILE B 1 71 ? 9.938 22.844 8.883 1 95.19 71 ILE B CA 1
ATOM 1742 C C . ILE B 1 71 ? 9.68 23.797 10.039 1 95.19 71 ILE B C 1
ATOM 1744 O O . ILE B 1 71 ? 9.828 23.422 11.211 1 95.19 71 ILE B O 1
ATOM 1748 N N . GLU B 1 72 ? 9.367 25 9.664 1 94.31 72 GLU B N 1
ATOM 1749 C CA . GLU B 1 72 ? 8.906 26.016 10.609 1 94.31 72 GLU B CA 1
ATOM 1750 C C . GLU B 1 72 ? 7.469 26.438 10.312 1 94.31 72 GLU B C 1
ATOM 1752 O O . GLU B 1 72 ? 7.129 26.75 9.172 1 94.31 72 GLU B O 1
ATOM 1757 N N . LEU B 1 73 ? 6.691 26.391 11.375 1 95.81 73 LEU B N 1
ATOM 1758 C CA . LEU B 1 73 ? 5.305 26.828 11.242 1 95.81 73 LEU B CA 1
ATOM 1759 C C . LEU B 1 73 ? 5.148 28.281 11.664 1 95.81 73 LEU B C 1
ATOM 1761 O O . LEU B 1 73 ? 5.711 28.703 12.68 1 95.81 73 LEU B O 1
ATOM 1765 N N . ASP B 1 74 ? 4.402 28.984 10.914 1 95.31 74 ASP B N 1
ATOM 1766 C CA . ASP B 1 74 ? 4.18 30.391 11.258 1 95.31 74 ASP B CA 1
ATOM 1767 C C . ASP B 1 74 ? 3.131 30.531 12.359 1 95.31 74 ASP B C 1
ATOM 1769 O O . ASP B 1 74 ? 2.436 29.562 12.68 1 95.31 74 ASP B O 1
ATOM 1773 N N . ASP B 1 75 ? 2.992 31.688 12.867 1 96.12 75 ASP B N 1
ATOM 1774 C CA . ASP B 1 75 ? 2.107 31.953 14 1 96.12 75 ASP B CA 1
ATOM 1775 C C . ASP B 1 75 ? 0.649 31.688 13.625 1 96.12 75 ASP B C 1
ATOM 1777 O O . ASP B 1 75 ? -0.125 31.188 14.438 1 96.12 75 ASP B O 1
ATOM 1781 N N . ASN B 1 76 ? 0.301 32.062 12.469 1 96.56 76 ASN B N 1
ATOM 1782 C CA . ASN B 1 76 ? -1.071 31.859 12.016 1 96.56 76 ASN B CA 1
ATOM 1783 C C . ASN B 1 76 ? -1.443 30.375 12.016 1 96.56 76 ASN B C 1
ATOM 1785 O O . ASN B 1 76 ? -2.518 30 12.492 1 96.56 76 ASN B O 1
ATOM 1789 N N . THR B 1 77 ? -0.583 29.609 11.539 1 96.94 77 THR B N 1
ATOM 1790 C CA . THR B 1 77 ? -0.803 28.156 11.523 1 96.94 77 THR B CA 1
ATOM 1791 C C . THR B 1 77 ? -0.903 27.609 12.938 1 96.94 77 THR B C 1
ATOM 1793 O O . THR B 1 77 ? -1.801 26.812 13.242 1 96.94 77 THR B O 1
ATOM 1796 N N . LEU B 1 78 ? 0.015 28 13.797 1 97.56 78 LEU B N 1
ATOM 1797 C CA . LEU B 1 78 ? 0.011 27.547 15.188 1 97.56 78 LEU B CA 1
ATOM 1798 C C . LEU B 1 78 ? -1.31 27.906 15.867 1 97.56 78 LEU B C 1
ATOM 1800 O O . LEU B 1 78 ? -1.877 27.078 16.578 1 97.56 78 LEU B O 1
ATOM 1804 N N . GLU B 1 79 ? -1.763 29.047 15.57 1 97.38 79 GLU B N 1
ATOM 1805 C CA . GLU B 1 79 ? -3.02 29.5 16.156 1 97.38 79 GLU B CA 1
ATOM 1806 C C . GLU B 1 79 ? -4.203 28.719 15.609 1 97.38 79 GLU B C 1
ATOM 1808 O O . GLU B 1 79 ? -5.043 28.234 16.375 1 97.38 79 GLU B O 1
ATOM 1813 N N . GLN B 1 80 ? -4.215 28.609 14.344 1 97.81 80 GLN B N 1
ATOM 1814 C CA . GLN B 1 80 ? -5.32 27.922 13.688 1 97.81 80 GLN B CA 1
ATOM 1815 C C . GLN B 1 80 ? -5.43 26.484 14.164 1 97.81 80 GLN B C 1
ATOM 1817 O O . GLN B 1 80 ? -6.531 25.953 14.352 1 97.81 80 GLN B O 1
ATOM 1822 N N . LEU B 1 81 ? -4.289 25.844 14.422 1 98.31 81 LEU B N 1
ATOM 1823 C CA . LEU B 1 81 ? -4.262 24.438 14.797 1 98.31 81 LEU B CA 1
ATOM 1824 C C . LEU B 1 81 ? -4.195 24.266 16.312 1 98.31 81 LEU B C 1
ATOM 1826 O O . LEU B 1 81 ? -4.203 23.141 16.812 1 98.31 81 LEU B O 1
ATOM 1830 N N . GLN B 1 82 ? -4.129 25.375 16.984 1 98.25 82 GLN B N 1
ATOM 1831 C CA . GLN B 1 82 ? -4.082 25.375 18.438 1 98.25 82 GLN B CA 1
ATOM 1832 C C . GLN B 1 82 ? -2.902 24.562 18.953 1 98.25 82 GLN B C 1
ATOM 1834 O O . GLN B 1 82 ? -3.062 23.719 19.844 1 98.25 82 GLN B O 1
ATOM 1839 N N . ILE B 1 83 ? -1.833 24.75 18.312 1 97.25 83 ILE B N 1
ATOM 1840 C CA . ILE B 1 83 ? -0.602 24.062 18.688 1 97.25 83 ILE B CA 1
ATOM 1841 C C . ILE B 1 83 ? 0.106 24.859 19.781 1 97.25 83 ILE B C 1
ATOM 1843 O O . ILE B 1 83 ? 0.364 26.047 19.641 1 97.25 83 ILE B O 1
ATOM 1847 N N . THR B 1 84 ? 0.428 24.156 20.875 1 94.94 84 THR B N 1
ATOM 1848 C CA . THR B 1 84 ? 1.087 24.828 22 1 94.94 84 THR B CA 1
ATOM 1849 C C . THR B 1 84 ? 2.518 24.328 22.156 1 94.94 84 THR B C 1
ATOM 1851 O O . THR B 1 84 ? 3.314 24.922 22.891 1 94.94 84 THR B O 1
ATOM 1854 N N . GLY B 1 85 ? 2.883 23.234 21.484 1 93.25 85 GLY B N 1
ATOM 1855 C CA . GLY B 1 85 ? 4.215 22.656 21.516 1 93.25 85 GLY B CA 1
ATOM 1856 C C . GLY B 1 85 ? 4.426 21.594 20.453 1 93.25 85 GLY B C 1
ATOM 1857 O O . GLY B 1 85 ? 3.475 21.172 19.797 1 93.25 85 GLY B O 1
ATOM 1858 N N . GLU B 1 86 ? 5.613 21.172 20.312 1 91.38 86 GLU B N 1
ATOM 1859 C CA . GLU B 1 86 ? 5.988 20.203 19.297 1 91.38 86 GLU B CA 1
ATOM 1860 C C . GLU B 1 86 ? 5.27 18.875 19.5 1 91.38 86 GLU B C 1
ATOM 1862 O O . GLU B 1 86 ? 4.984 18.172 18.531 1 91.38 86 GLU B O 1
ATOM 1867 N N . GLN B 1 87 ? 4.973 18.594 20.688 1 92.38 87 GLN B N 1
ATOM 1868 C CA . GLN B 1 87 ? 4.348 17.328 21 1 92.38 87 GLN B CA 1
ATOM 1869 C C . GLN B 1 87 ? 2.93 17.25 20.438 1 92.38 87 GLN B C 1
ATOM 1871 O O . GLN B 1 87 ? 2.359 16.156 20.328 1 92.38 87 GLN B O 1
ATOM 1876 N N . ASP B 1 88 ? 2.371 18.391 20.125 1 94.19 88 ASP B N 1
ATOM 1877 C CA . ASP B 1 88 ? 1.013 18.453 19.578 1 94.19 88 ASP B CA 1
ATOM 1878 C C . ASP B 1 88 ? 0.999 18.141 18.094 1 94.19 88 ASP B C 1
ATOM 1880 O O . ASP B 1 88 ? -0.063 17.922 17.5 1 94.19 88 ASP B O 1
ATOM 1884 N N . VAL B 1 89 ? 2.148 18.172 17.531 1 95.94 89 VAL B N 1
ATOM 1885 C CA . VAL B 1 89 ? 2.227 18.25 16.078 1 95.94 89 VAL B CA 1
ATOM 1886 C C . VAL B 1 89 ? 2.471 16.859 15.5 1 95.94 89 VAL B C 1
ATOM 1888 O O . VAL B 1 89 ? 3.436 16.188 15.875 1 95.94 89 VAL B O 1
ATOM 1891 N N . ALA B 1 90 ? 1.612 16.359 14.703 1 97.44 90 ALA B N 1
ATOM 1892 C CA . ALA B 1 90 ? 1.855 15.25 13.789 1 97.44 90 ALA B CA 1
ATOM 1893 C C . ALA B 1 90 ? 2.09 15.758 12.367 1 97.44 90 ALA B C 1
ATOM 1895 O O . ALA B 1 90 ? 1.311 16.562 11.852 1 97.44 90 ALA B O 1
ATOM 1896 N N . LEU B 1 91 ? 3.156 15.289 11.805 1 97.88 91 LEU B N 1
ATOM 1897 C CA . LEU B 1 91 ? 3.572 15.773 10.492 1 97.88 91 LEU B CA 1
ATOM 1898 C C . LEU B 1 91 ? 3.549 14.648 9.461 1 97.88 91 LEU B C 1
ATOM 1900 O O . LEU B 1 91 ? 4.062 13.562 9.719 1 97.88 91 LEU B O 1
ATOM 1904 N N . TYR B 1 92 ? 2.893 14.93 8.312 1 98.19 92 TYR B N 1
ATOM 1905 C CA . TYR B 1 92 ? 2.832 13.992 7.195 1 98.19 92 TYR B CA 1
ATOM 1906 C C . TYR B 1 92 ? 3.129 14.695 5.875 1 98.19 92 TYR B C 1
ATOM 1908 O O . TYR B 1 92 ? 3.043 15.922 5.785 1 98.19 92 TYR B O 1
ATOM 1916 N N . VAL B 1 93 ? 3.51 13.906 4.918 1 98.56 93 VAL B N 1
ATOM 1917 C CA . VAL B 1 93 ? 3.646 14.43 3.562 1 98.56 93 VAL B CA 1
ATOM 1918 C C . VAL B 1 93 ? 2.838 13.57 2.594 1 98.56 93 VAL B C 1
ATOM 1920 O O . VAL B 1 93 ? 2.705 12.359 2.793 1 98.56 93 VAL B O 1
ATOM 1923 N N . ILE B 1 94 ? 2.312 14.203 1.601 1 98.38 94 ILE B N 1
ATOM 1924 C CA . ILE B 1 94 ? 1.508 13.523 0.593 1 98.38 94 ILE B CA 1
ATOM 1925 C C . ILE B 1 94 ? 2.422 12.875 -0.448 1 98.38 94 ILE B C 1
ATOM 1927 O O . ILE B 1 94 ? 3.393 13.492 -0.896 1 98.38 94 ILE B O 1
ATOM 1931 N N . LEU B 1 95 ? 2.059 11.695 -0.778 1 97.19 95 LEU B N 1
ATOM 1932 C CA . LEU B 1 95 ? 2.807 10.961 -1.792 1 97.19 95 LEU B CA 1
ATOM 1933 C C . LEU B 1 95 ? 2.113 11.047 -3.148 1 97.19 95 LEU B C 1
ATOM 1935 O O . LEU B 1 95 ? 0.883 11.086 -3.219 1 97.19 95 LEU B O 1
ATOM 1939 N N . THR B 1 96 ? 2.879 11.148 -4.195 1 96.31 96 THR B N 1
ATOM 1940 C CA . THR B 1 96 ? 2.455 10.75 -5.535 1 96.31 96 THR B CA 1
ATOM 1941 C C . THR B 1 96 ? 2.945 9.344 -5.867 1 96.31 96 THR B C 1
ATOM 1943 O O . THR B 1 96 ? 4.098 9.164 -6.266 1 96.31 96 THR B O 1
ATOM 1946 N N . VAL B 1 97 ? 2.053 8.461 -5.656 1 92.44 97 VAL B N 1
ATOM 1947 C CA . VAL B 1 97 ? 2.412 7.059 -5.855 1 92.44 97 VAL B CA 1
ATOM 1948 C C . VAL B 1 97 ? 2.582 6.777 -7.348 1 92.44 97 VAL B C 1
ATOM 1950 O O . VAL B 1 97 ? 1.751 7.188 -8.164 1 92.44 97 VAL B O 1
ATOM 1953 N N . ALA B 1 98 ? 3.576 6.109 -7.676 1 89.44 98 ALA B N 1
ATOM 1954 C CA . ALA B 1 98 ? 3.891 5.816 -9.07 1 89.44 98 ALA B CA 1
ATOM 1955 C C . ALA B 1 98 ? 3.988 4.312 -9.312 1 89.44 98 ALA B C 1
ATOM 1957 O O . ALA B 1 98 ? 4.039 3.529 -8.359 1 89.44 98 ALA B O 1
ATOM 1958 N N . ASP B 1 99 ? 3.926 3.914 -10.531 1 81.94 99 ASP B N 1
ATOM 1959 C CA . ASP B 1 99 ? 4.18 2.559 -11.008 1 81.94 99 ASP B CA 1
ATOM 1960 C C . ASP B 1 99 ? 5.27 2.547 -12.078 1 81.94 99 ASP B C 1
ATOM 1962 O O . ASP B 1 99 ? 5.07 3.062 -13.18 1 81.94 99 ASP B O 1
ATOM 1966 N N . PRO B 1 100 ? 6.484 2.023 -11.734 1 84.38 100 PRO B N 1
ATOM 1967 C CA . PRO B 1 100 ? 6.867 1.255 -10.547 1 84.38 100 PRO B CA 1
ATOM 1968 C C . PRO B 1 100 ? 6.953 2.115 -9.289 1 84.38 100 PRO B C 1
ATOM 1970 O O . PRO B 1 100 ? 7.195 3.322 -9.375 1 84.38 100 PRO B O 1
ATOM 1973 N N . PHE B 1 101 ? 6.758 1.557 -8.164 1 86.19 101 PHE B N 1
ATOM 1974 C CA . PHE B 1 101 ? 6.609 2.256 -6.895 1 86.19 101 PHE B CA 1
ATOM 1975 C C . PHE B 1 101 ? 7.871 3.039 -6.555 1 86.19 101 PHE B C 1
ATOM 1977 O O . PHE B 1 101 ? 7.809 4.051 -5.855 1 86.19 101 PHE B O 1
ATOM 1984 N N . ASP B 1 102 ? 9.055 2.543 -7.016 1 85.31 102 ASP B N 1
ATOM 1985 C CA . ASP B 1 102 ? 10.328 3.193 -6.699 1 85.31 102 ASP B CA 1
ATOM 1986 C C . ASP B 1 102 ? 10.383 4.602 -7.289 1 85.31 102 ASP B C 1
ATOM 1988 O O . ASP B 1 102 ? 11.266 5.391 -6.941 1 85.31 102 ASP B O 1
ATOM 1992 N N . ASP B 1 103 ? 9.422 4.957 -8.141 1 90.38 103 ASP B N 1
ATOM 1993 C CA . ASP B 1 103 ? 9.359 6.297 -8.719 1 90.38 103 ASP B CA 1
ATOM 1994 C C . ASP B 1 103 ? 8.453 7.211 -7.891 1 90.38 103 ASP B C 1
ATOM 1996 O O . ASP B 1 103 ? 8.297 8.391 -8.211 1 90.38 103 ASP B O 1
ATOM 2000 N N . THR B 1 104 ? 7.93 6.688 -6.836 1 93.25 104 THR B N 1
ATOM 2001 C CA . THR B 1 104 ? 7.035 7.453 -5.973 1 93.25 104 THR B CA 1
ATOM 2002 C C . THR B 1 104 ? 7.762 8.656 -5.375 1 93.25 104 THR B C 1
ATOM 2004 O O . THR B 1 104 ? 8.93 8.555 -4.996 1 93.25 104 THR B O 1
ATOM 2007 N N . THR B 1 105 ? 7.062 9.781 -5.285 1 96.94 105 THR B N 1
ATOM 2008 C CA . THR B 1 105 ? 7.637 11 -4.73 1 96.94 105 THR B CA 1
ATOM 2009 C C . THR B 1 105 ? 6.77 11.539 -3.6 1 96.94 105 THR B C 1
ATOM 2011 O O . THR B 1 105 ? 5.613 11.133 -3.449 1 96.94 105 THR B O 1
ATOM 2014 N N . ALA B 1 106 ? 7.355 12.352 -2.816 1 97.75 106 ALA B N 1
ATOM 2015 C CA . ALA B 1 106 ? 6.676 13.023 -1.716 1 97.75 106 ALA B CA 1
ATOM 2016 C C . ALA B 1 106 ? 6.703 14.539 -1.9 1 97.75 106 ALA B C 1
ATOM 2018 O O . ALA B 1 106 ? 7.707 15.102 -2.352 1 97.75 106 ALA B O 1
ATOM 2019 N N . ASN B 1 107 ? 5.633 15.172 -1.613 1 98.31 107 ASN B N 1
ATOM 2020 C CA . ASN B 1 107 ? 5.559 16.625 -1.594 1 98.31 107 ASN B CA 1
ATOM 2021 C C . ASN B 1 107 ? 6.074 17.203 -0.274 1 98.31 107 ASN B C 1
ATOM 2023 O O . ASN B 1 107 ? 5.305 17.359 0.674 1 98.31 107 ASN B O 1
ATOM 2027 N N . LEU B 1 108 ? 7.352 17.594 -0.236 1 98.56 108 LEU B N 1
ATOM 2028 C CA . LEU B 1 108 ? 7.938 18.125 0.995 1 98.56 108 LEU B CA 1
ATOM 2029 C C . LEU B 1 108 ? 7.629 19.609 1.157 1 98.56 108 LEU B C 1
ATOM 2031 O O . LEU B 1 108 ? 7.82 20.172 2.236 1 98.56 108 LEU B O 1
ATOM 2035 N N . GLN B 1 109 ? 7.117 20.156 0.157 1 98.31 109 GLN B N 1
ATOM 2036 C CA . GLN B 1 109 ? 6.848 21.594 0.169 1 98.31 109 GLN B CA 1
ATOM 2037 C C . GLN B 1 109 ? 5.504 21.891 0.823 1 98.31 109 GLN B C 1
ATOM 2039 O O . GLN B 1 109 ? 5.273 23.016 1.288 1 98.31 109 GLN B O 1
ATOM 2044 N N . ALA B 1 110 ? 4.648 20.938 0.818 1 98.25 110 ALA B N 1
ATOM 2045 C CA . ALA B 1 110 ? 3.303 21.188 1.328 1 98.25 110 ALA B CA 1
ATOM 2046 C C . ALA B 1 110 ? 2.859 20.078 2.268 1 98.25 110 ALA B C 1
ATOM 2048 O O . ALA B 1 110 ? 1.905 19.344 1.974 1 98.25 110 ALA B O 1
ATOM 2049 N N . PRO B 1 111 ? 3.398 20.062 3.479 1 98.5 111 PRO B N 1
ATOM 2050 C CA . PRO B 1 111 ? 3.064 19 4.426 1 98.5 111 PRO B CA 1
ATOM 2051 C C . PRO B 1 111 ? 1.674 19.172 5.035 1 98.5 111 PRO B C 1
ATOM 2053 O O . PRO B 1 111 ? 1.106 20.266 4.996 1 98.5 111 PRO B O 1
ATOM 2056 N N . ILE B 1 112 ? 1.183 18.094 5.461 1 98.69 112 ILE B N 1
ATOM 2057 C CA . ILE B 1 112 ? -0.013 18.062 6.297 1 98.69 112 ILE B CA 1
ATOM 2058 C C . ILE B 1 112 ? 0.384 18.125 7.77 1 98.69 112 ILE B C 1
ATOM 2060 O O . ILE B 1 112 ? 1.148 17.297 8.258 1 98.69 112 ILE B O 1
ATOM 2064 N N . VAL B 1 113 ? -0.119 19.109 8.453 1 98.56 113 VAL B N 1
ATOM 2065 C CA . VAL B 1 113 ? 0.113 19.281 9.883 1 98.56 113 VAL B CA 1
ATOM 2066 C C . VAL B 1 113 ? -1.185 19.031 10.648 1 98.56 113 VAL B C 1
ATOM 2068 O O . VAL B 1 113 ? -2.234 19.578 10.297 1 98.56 113 VAL B O 1
ATOM 2071 N N . ILE B 1 114 ? -1.065 18.219 11.68 1 98.56 114 ILE B N 1
ATOM 2072 C CA . ILE B 1 114 ? -2.273 17.859 12.422 1 98.56 114 ILE B CA 1
ATOM 2073 C C . ILE B 1 114 ? -2.021 18.016 13.922 1 98.56 114 ILE B C 1
ATOM 2075 O O . ILE B 1 114 ? -0.98 17.578 14.422 1 98.56 114 ILE B O 1
ATOM 2079 N N . ASN B 1 115 ? -2.854 18.688 14.578 1 98.38 115 ASN B N 1
ATOM 2080 C CA . ASN B 1 115 ? -3.008 18.562 16.016 1 98.38 115 ASN B CA 1
ATOM 2081 C C . ASN B 1 115 ? -3.908 17.375 16.375 1 98.38 115 ASN B C 1
ATOM 2083 O O . ASN B 1 115 ? -5.133 17.484 16.297 1 98.38 115 ASN B O 1
ATOM 2087 N N . ALA B 1 116 ? -3.307 16.328 16.75 1 93.88 116 ALA B N 1
ATOM 2088 C CA . ALA B 1 116 ? -4.039 15.078 16.938 1 93.88 116 ALA B CA 1
ATOM 2089 C C . ALA B 1 116 ? -5.008 15.195 18.109 1 93.88 116 ALA B C 1
ATOM 2091 O O . ALA B 1 116 ? -6.09 14.594 18.094 1 93.88 116 ALA B O 1
ATOM 2092 N N . ARG B 1 117 ? -4.613 15.891 19.047 1 95.06 117 ARG B N 1
ATOM 2093 C CA . ARG B 1 117 ? -5.445 16.047 20.234 1 95.06 117 ARG B CA 1
ATOM 2094 C C . ARG B 1 117 ? -6.699 16.859 19.922 1 95.06 117 ARG B C 1
ATOM 2096 O O . ARG B 1 117 ? -7.805 16.484 20.312 1 95.06 117 ARG B O 1
ATOM 2103 N N . LYS B 1 118 ? -6.527 17.906 19.234 1 97.44 118 LYS B N 1
ATOM 2104 C CA . LYS B 1 118 ? -7.645 18.797 18.938 1 97.44 118 LYS B CA 1
ATOM 2105 C C . LYS B 1 118 ? -8.344 18.375 17.641 1 97.44 118 LYS B C 1
ATOM 2107 O O . LYS B 1 118 ? -9.414 18.891 17.328 1 97.44 118 LYS B O 1
ATOM 2112 N N . ARG B 1 119 ? -7.758 17.5 16.906 1 98.12 119 ARG B N 1
ATOM 2113 C CA . ARG B 1 119 ? -8.273 17 15.633 1 98.12 119 ARG B CA 1
ATOM 2114 C C . ARG B 1 119 ? -8.43 18.125 14.625 1 98.12 119 ARG B C 1
ATOM 2116 O O . ARG B 1 119 ? -9.477 18.266 13.984 1 98.12 119 ARG B O 1
ATOM 2123 N N . LEU B 1 120 ? -7.41 18.875 14.547 1 98.75 120 LEU B N 1
ATOM 2124 C CA . LEU B 1 120 ? -7.32 19.953 13.578 1 98.75 120 LEU B CA 1
ATOM 2125 C C . LEU B 1 120 ? -6.16 19.734 12.617 1 98.75 120 LEU B C 1
ATOM 2127 O O . LEU B 1 120 ? -5.066 19.344 13.031 1 98.75 120 LEU B O 1
ATOM 2131 N N . GLY B 1 121 ? -6.477 19.906 11.328 1 98.75 121 GLY B N 1
ATOM 2132 C CA . GLY B 1 121 ? -5.453 19.703 10.32 1 98.75 121 GLY B CA 1
ATOM 2133 C C . GLY B 1 121 ? -5.359 20.844 9.32 1 98.75 121 GLY B C 1
ATOM 2134 O O . GLY B 1 121 ? -6.32 21.594 9.148 1 98.75 121 GLY B O 1
ATOM 2135 N N . LYS B 1 122 ? -4.207 20.938 8.711 1 98.44 122 LYS B N 1
ATOM 2136 C CA . LYS B 1 122 ? -3.934 21.938 7.684 1 98.44 122 LYS B CA 1
ATOM 2137 C C . LYS B 1 122 ? -2.797 21.5 6.766 1 98.44 122 LYS B C 1
ATOM 2139 O O . LYS B 1 122 ? -1.792 20.969 7.234 1 98.44 122 LYS B O 1
ATOM 2144 N N . GLN B 1 123 ? -2.977 21.672 5.508 1 98 123 GLN B N 1
ATOM 2145 C CA . GLN B 1 123 ? -1.826 21.594 4.617 1 98 123 GLN B CA 1
ATOM 2146 C C . GLN B 1 123 ? -1.086 22.922 4.559 1 98 123 GLN B C 1
ATOM 2148 O O . GLN B 1 123 ? -1.675 23.953 4.223 1 98 123 GLN B O 1
ATOM 2153 N N . VAL B 1 124 ? 0.152 22.938 4.879 1 97.38 124 VAL B N 1
ATOM 2154 C CA . VAL B 1 124 ? 0.949 24.156 4.977 1 97.38 124 VAL B CA 1
ATOM 2155 C C . VAL B 1 124 ? 1.858 24.266 3.754 1 97.38 124 VAL B C 1
ATOM 2157 O O . VAL B 1 124 ? 2.633 23.359 3.457 1 97.38 124 VAL B O 1
ATOM 2160 N N . ILE B 1 125 ? 1.71 25.406 3.082 1 96.31 125 ILE B N 1
ATOM 2161 C CA . ILE B 1 125 ? 2.596 25.656 1.95 1 96.31 125 ILE B CA 1
ATOM 2162 C C . ILE B 1 125 ? 3.854 26.375 2.43 1 96.31 125 ILE B C 1
ATOM 2164 O O . ILE B 1 125 ? 3.783 27.516 2.893 1 96.31 125 ILE B O 1
ATOM 2168 N N . LEU B 1 126 ? 4.957 25.703 2.414 1 96.75 126 LEU B N 1
ATOM 2169 C CA . LEU B 1 126 ? 6.219 26.281 2.869 1 96.75 126 LEU B CA 1
ATOM 2170 C C . LEU B 1 126 ? 6.812 27.188 1.809 1 96.75 126 LEU B C 1
ATOM 2172 O O . LEU B 1 126 ? 6.852 26.844 0.627 1 96.75 126 LEU B O 1
ATOM 2176 N N . THR B 1 127 ? 7.07 28.359 2.375 1 91.81 127 THR B N 1
ATOM 2177 C CA . THR B 1 127 ? 7.68 29.359 1.505 1 91.81 127 THR B CA 1
ATOM 2178 C C . THR B 1 127 ? 9.133 29.609 1.904 1 91.81 127 THR B C 1
ATOM 2180 O O . THR B 1 127 ? 9.492 29.469 3.072 1 91.81 127 THR B O 1
ATOM 2183 N N . ASN B 1 128 ? 10.133 29.719 1.066 1 91.75 128 ASN B N 1
ATOM 2184 C CA . ASN B 1 128 ? 11.523 30.031 1.342 1 91.75 128 ASN B CA 1
ATOM 2185 C C . ASN B 1 128 ? 12.312 28.797 1.748 1 91.75 128 ASN B C 1
ATOM 2187 O O . ASN B 1 128 ? 13.062 28.828 2.725 1 91.75 128 ASN B O 1
ATOM 2191 N N . THR B 1 129 ? 11.914 27.781 1.39 1 95.25 129 THR B N 1
ATOM 2192 C CA . THR B 1 129 ? 12.633 26.531 1.579 1 95.25 129 THR B CA 1
ATOM 2193 C C . THR B 1 129 ? 13.047 25.938 0.236 1 95.25 129 THR B C 1
ATOM 2195 O O . THR B 1 129 ? 12.633 26.422 -0.818 1 95.25 129 THR B O 1
ATOM 2198 N N . ASN B 1 130 ? 13.938 24.953 0.292 1 95.88 130 ASN B N 1
ATOM 2199 C CA . ASN B 1 130 ? 14.344 24.25 -0.912 1 95.88 130 ASN B CA 1
ATOM 2200 C C . ASN B 1 130 ? 13.5 23 -1.147 1 95.88 130 ASN B C 1
ATOM 2202 O O . ASN B 1 130 ? 13.773 22.219 -2.057 1 95.88 130 ASN B O 1
ATOM 2206 N N . TYR B 1 131 ? 12.523 22.875 -0.313 1 98 131 TYR B N 1
ATOM 2207 C CA . TYR B 1 131 ? 11.641 21.734 -0.506 1 98 131 TYR B CA 1
ATOM 2208 C C . TYR B 1 131 ? 10.82 21.875 -1.782 1 98 131 TYR B C 1
ATOM 2210 O O . TYR B 1 131 ? 10.406 22.984 -2.133 1 98 131 TYR B O 1
ATOM 2218 N N . LYS B 1 132 ? 10.625 20.781 -2.494 1 97.94 132 LYS B N 1
ATOM 2219 C CA . LYS B 1 132 ? 9.852 20.734 -3.73 1 97.94 132 LYS B CA 1
ATOM 2220 C C . LYS B 1 132 ? 8.609 19.859 -3.566 1 97.94 132 LYS B C 1
ATOM 2222 O O . LYS B 1 132 ? 8.43 19.219 -2.531 1 97.94 132 LYS B O 1
ATOM 2227 N N . THR B 1 133 ? 7.812 19.938 -4.621 1 97.75 133 THR B N 1
ATOM 2228 C CA . THR B 1 133 ? 6.566 19.188 -4.598 1 97.75 133 THR B CA 1
ATOM 2229 C C . THR B 1 133 ? 6.824 17.703 -4.883 1 97.75 133 THR B C 1
ATOM 2231 O O . THR B 1 133 ? 5.969 16.859 -4.617 1 97.75 133 THR B O 1
ATOM 2234 N N . LYS B 1 134 ? 8.016 17.484 -5.363 1 97.81 134 LYS B N 1
ATOM 2235 C CA . LYS B 1 134 ? 8.359 16.109 -5.684 1 97.81 134 LYS B CA 1
ATOM 2236 C C . LYS B 1 134 ? 9.773 15.766 -5.219 1 97.81 134 LYS B C 1
ATOM 2238 O O . LYS B 1 134 ? 10.742 16.328 -5.715 1 97.81 134 LYS B O 1
ATOM 2243 N N . HIS B 1 135 ? 9.797 14.984 -4.219 1 97.44 135 HIS B N 1
ATOM 2244 C CA . HIS B 1 135 ? 11.031 14.359 -3.762 1 97.44 135 HIS B CA 1
ATOM 2245 C C . HIS B 1 135 ? 10.938 12.836 -3.807 1 97.44 135 HIS B C 1
ATOM 2247 O O . HIS B 1 135 ? 10.031 12.25 -3.203 1 97.44 135 HIS B O 1
ATOM 2253 N N . ARG B 1 136 ? 11.883 12.195 -4.461 1 94.44 136 ARG B N 1
ATOM 2254 C CA . ARG B 1 136 ? 11.859 10.742 -4.559 1 94.44 136 ARG B CA 1
ATOM 2255 C C . ARG B 1 136 ? 12.07 10.094 -3.191 1 94.44 136 ARG B C 1
ATOM 2257 O O . ARG B 1 136 ? 12.914 10.539 -2.412 1 94.44 136 ARG B O 1
ATOM 2264 N N . LEU B 1 137 ? 11.359 9.102 -2.971 1 92.31 137 LEU B N 1
ATOM 2265 C CA . LEU B 1 137 ? 11.523 8.352 -1.732 1 92.31 137 LEU B CA 1
ATOM 2266 C C . LEU B 1 137 ? 12.758 7.453 -1.805 1 92.31 137 LEU B C 1
ATOM 2268 O O . LEU B 1 137 ? 13.359 7.133 -0.776 1 92.31 137 LEU B O 1
ATOM 2272 N N . PHE B 1 138 ? 13.062 7.078 -3.066 1 86.69 138 PHE B N 1
ATOM 2273 C CA . PHE B 1 138 ? 14.141 6.121 -3.285 1 86.69 138 PHE B CA 1
ATOM 2274 C C . PHE B 1 138 ? 15.148 6.656 -4.297 1 86.69 138 PHE B C 1
ATOM 2276 O O . PHE B 1 138 ? 14.797 7.461 -5.164 1 86.69 138 PHE B O 1
ATOM 2283 N N . PRO B 1 139 ? 16.375 6.188 -4.074 1 81.31 139 PRO B N 1
ATOM 2284 C CA . PRO B 1 139 ? 17.375 6.625 -5.051 1 81.31 139 PRO B CA 1
ATOM 2285 C C . PRO B 1 139 ? 17.031 6.18 -6.473 1 81.31 139 PRO B C 1
ATOM 2287 O O . PRO B 1 139 ? 16.359 5.16 -6.668 1 81.31 139 PRO B O 1
ATOM 2290 N N . GLU B 1 140 ? 17.422 7.051 -7.414 1 76.69 140 GLU B N 1
ATOM 2291 C CA . GLU B 1 140 ? 17.234 6.684 -8.812 1 76.69 140 GLU B CA 1
ATOM 2292 C C . GLU B 1 140 ? 18.031 5.43 -9.164 1 76.69 140 GLU B C 1
ATOM 2294 O O . GLU B 1 140 ? 19.109 5.203 -8.625 1 76.69 140 GLU B O 1
ATOM 2299 N N . LYS B 1 141 ? 17.312 4.535 -9.844 1 61.28 141 LYS B N 1
ATOM 2300 C CA . LYS B 1 141 ? 18.047 3.365 -10.312 1 61.28 141 LYS B CA 1
ATOM 2301 C C . LYS B 1 141 ? 19.172 3.768 -11.266 1 61.28 141 LYS B C 1
ATOM 2303 O O . LYS B 1 141 ? 18.969 4.617 -12.141 1 61.28 141 LYS B O 1
ATOM 2308 N N . VAL B 1 142 ? 20.438 3.807 -10.672 1 49.78 142 VAL B N 1
ATOM 2309 C CA . VAL B 1 142 ? 21.562 4.059 -11.57 1 49.78 142 VAL B CA 1
ATOM 2310 C C . VAL B 1 142 ? 21.547 3.059 -12.727 1 49.78 142 VAL B C 1
ATOM 2312 O O . VAL B 1 142 ? 21.375 1.855 -12.508 1 49.78 142 VAL B O 1
ATOM 2315 N N . ALA B 1 143 ? 20.906 3.465 -13.781 1 46.66 143 ALA B N 1
ATOM 2316 C CA . ALA B 1 143 ? 21.188 2.652 -14.961 1 46.66 143 ALA B CA 1
ATOM 2317 C C . ALA B 1 143 ? 22.656 2.201 -14.969 1 46.66 143 ALA B C 1
ATOM 2319 O O . ALA B 1 143 ? 23.562 3.025 -14.875 1 46.66 143 ALA B O 1
ATOM 2320 N N . LYS B 1 144 ? 22.984 0.927 -14.516 1 31.64 144 LYS B N 1
ATOM 2321 C CA . LYS B 1 144 ? 24.312 0.51 -14.938 1 31.64 144 LYS B CA 1
ATOM 2322 C C . LYS B 1 144 ? 24.438 0.527 -16.453 1 31.64 144 LYS B C 1
ATOM 2324 O O . LYS B 1 144 ? 23.469 0.261 -17.172 1 31.64 144 LYS B O 1
#

Sequence (288 aa):
MKIATKYHGDIEIHEKDIVRFEQGIPGFLEEKQFVLLPLEDTPFIILQSVNTPALGFVLIEPFSYFPTYEIELDDNTLEQLQITGEQDVALYVILTVADPFDDTTANLQAPIVINARKRLGKQVILTNTNYKTKHRLFPEKVAKMKIATKYHGDIEIHEKDIVRFEQGIPGFLEEKQFVLLPLEDTPFIILQSVNTPALGFVLIEPFSYFPTYEIELDDNTLEQLQITGEQDVALYVILTVADPFDDTTANLQAPIVINARKRLGKQVILTNTNYKTKHRLFPEKVAK

Solvent-accessible surface area (backbone atoms only — not comparable to full-atom values): 15983 Å² total; per-residue (Å²): 85,77,37,50,40,59,62,40,28,48,42,78,47,57,77,89,59,42,27,36,18,87,73,15,38,96,98,36,57,82,53,35,46,26,33,80,42,71,42,79,78,48,67,40,29,28,46,28,31,64,85,40,34,82,44,54,45,46,26,33,59,49,55,83,72,35,72,81,71,78,84,84,81,54,69,68,56,33,58,75,40,66,51,88,49,74,87,40,57,44,64,30,25,43,47,52,67,27,83,61,56,68,66,17,22,30,17,65,23,46,28,38,39,27,20,70,87,78,26,23,36,42,64,45,77,66,75,96,63,90,56,39,68,65,38,64,68,42,79,75,79,71,78,126,85,77,37,50,40,60,61,40,27,49,43,79,48,58,78,87,59,42,28,35,17,86,74,17,37,94,99,36,59,84,52,34,45,27,33,80,42,73,42,78,78,48,67,40,30,28,47,28,31,63,84,41,35,83,43,53,44,46,27,32,58,50,55,84,71,36,72,80,71,78,85,83,81,52,68,66,55,33,58,75,38,66,51,88,50,72,88,40,57,44,63,32,24,42,47,51,66,29,83,62,57,69,66,15,22,29,17,65,21,47,28,39,41,27,19,69,88,77,28,23,36,42,63,45,78,65,75,94,63,88,56,39,70,67,38,65,68,42,79,75,80,72,79,126

pLDDT: mean 93.62, std 9.03, range [31.64, 98.88]

Nearest PDB structures (foldseek):
  5dmd-assembly2_B  TM=9.921E-01  e=7.315E-24  Geobacillus thermodenitrificans
  5dmb-assembly1_A  TM=9.801E-01  e=2.205E-23  Geobacillus thermodenitrificans
  5jak-assembly1_A  TM=9.648E-01  e=2.500E-22  Geobacillus thermodenitrificans NG80-2
  2aj7-assembly1_A  TM=9.458E-01  e=8.800E-19  Halalkalibacterium halodurans
  2aj7-assembly1_B  TM=9.672E-01  e=2.044E-17  Halalkalibacterium halodurans

Radius of gyration: 21.47 Å; Cα contacts (8 Å, |Δi|>4): 624; chains: 2; bounding box: 48×63×45 Å